Protein AF-A0A8D1Y0S3-F1 (afdb_monomer)

Organism: Sus scrofa (NCBI:txid9823)

Secondary structure (DSSP, 8-state):
--HHHHHHHHHHHHHHHHH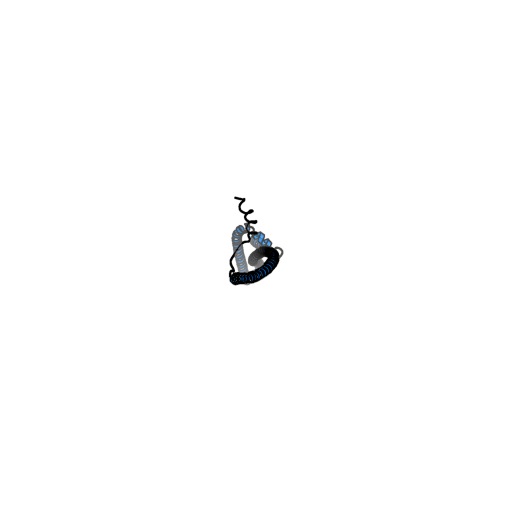HHHHSTTS-HHHHHHHHTSTHHHHHHHHHHHHHHHHHHHHHHHHHHHHHHHHHHHHHHHHHHHS---HHHHHHHHHHHHHHHHHHHHHHHHHHHHHHHHHHHHHHHHHHHHHHHHHHHHHHHHHHHHHHHHHHHHHHHHHHHHHHHHHHHHHHHHHHHHHHHHHHHHHHHHHHHHHHHHHHHHHHHHHHHHHHHHHHHHHHHHHHHHHHHHHT-PPPP-----SSTTTSTTTSSS--

InterPro domains:
  IPR008417 B-cell receptor-associated protein 29/31 [PTHR12701] (1-230)
  IPR040463 BAP29/BAP31, transmembrane domain [PF05529] (1-131)
  IPR041672 Bap31/Bap29 cytoplasmic coiled-coil domain [PF18035] (185-235)

Foldseek 3Di:
DPPVLVVLLVLLVVLVVVVVVLPPPPDPLQNVCVVCVPPVNVVVVVVCVVVVVVVLVVLVVQLVVLVVQLVVLVVVLVVVVVVPDDPVVNVVSVVSNVVSVVSNCSSVSSNVSSVVVVVSVVVSVVVNVVVVVVVVVVVVVVVVVVVVVVVVVVVVVVVVVVVVVVVVVVVVVVVVVVVVVVVVVVVVVVVVVVVVVVVVVVVVVVVVVVVVVVVVVVVVVVVVVVVVVVVVDDDPDDDDDDDDVVVVVVPPPPPD

Mean predicted aligned error: 19.25 Å

Sequence (256 aa):
MTLQWAAVATFLYAEIGLILIFCLPFIPPQRWQKIFSFSVWGKIATFWNKAFLTIIVLLIVLFLDAVREVRKYSSAHAIERSSASRPAAYEHTQMKLFRSQRNLYISGFSLFFWLVLRRLVTLITQLAKELSNKGVLKSQAESTNKAAKKFMEENERLKRLLKNYGKEEDHILEEENKKLVEDKEKLQTELKKVSDALSKAQNDVMTMKVQSERLSKEYDLLLKEHSELQATLPLAQSPSLKRVKQKVSFISRTQA

Solvent-accessible surface area (backbone atoms only — not comparable to full-atom values): 14150 Å² total; per-residue (Å²): 131,58,72,69,60,50,53,51,48,52,50,35,51,51,51,50,52,50,46,51,59,68,69,38,84,84,66,56,50,68,60,52,42,59,62,61,63,38,76,66,40,65,66,48,47,62,54,45,54,54,54,52,52,54,49,52,52,51,47,53,52,52,32,52,49,27,51,49,50,37,51,53,49,52,52,52,49,56,54,51,67,72,57,84,79,57,77,79,59,53,59,59,52,52,58,48,47,62,48,31,50,52,50,32,50,50,40,48,51,34,59,50,50,49,54,52,46,55,51,48,54,51,50,47,53,51,52,28,51,52,52,51,50,52,50,51,50,49,54,51,51,52,52,50,50,53,52,50,51,50,53,53,53,50,50,50,50,51,52,52,51,51,52,50,51,52,49,52,51,50,53,50,52,50,53,50,50,51,52,52,50,54,51,50,50,52,52,50,52,50,52,48,51,51,49,53,51,49,52,48,52,51,50,51,51,51,51,51,49,53,51,50,52,51,49,51,52,53,50,54,49,51,52,49,53,52,51,49,59,58,66,74,56,78,82,79,80,86,80,89,76,93,73,66,83,72,71,60,66,70,71,75,73,79,66,130

Structure (mmCIF, N/CA/C/O backbone):
data_AF-A0A8D1Y0S3-F1
#
_entry.id   AF-A0A8D1Y0S3-F1
#
loop_
_atom_site.group_PDB
_atom_site.id
_atom_site.type_symbol
_atom_site.label_atom_id
_atom_site.label_alt_id
_atom_site.label_comp_id
_atom_site.label_asym_id
_atom_site.label_entity_id
_atom_site.label_seq_id
_atom_site.pdbx_PDB_ins_code
_atom_site.Cartn_x
_atom_site.Cartn_y
_atom_site.Cartn_z
_atom_site.occupancy
_atom_site.B_iso_or_equiv
_atom_site.auth_seq_id
_atom_site.auth_comp_id
_atom_site.auth_asym_id
_atom_site.auth_atom_id
_atom_site.pdbx_PDB_model_num
ATOM 1 N N . MET A 1 1 ? 27.719 13.903 -36.925 1.00 58.44 1 MET A N 1
ATOM 2 C CA . MET A 1 1 ? 27.101 12.680 -36.362 1.00 58.44 1 MET A CA 1
ATOM 3 C C . MET A 1 1 ? 26.031 12.217 -37.335 1.00 58.44 1 MET A C 1
ATOM 5 O O . MET A 1 1 ? 25.401 13.083 -37.925 1.00 58.44 1 MET A O 1
ATOM 9 N N . THR A 1 2 ? 25.852 10.916 -37.573 1.00 75.88 2 THR A N 1
ATOM 10 C CA . THR A 1 2 ? 24.703 10.466 -38.384 1.00 75.88 2 THR A CA 1
ATOM 11 C C . THR A 1 2 ? 23.417 10.653 -37.570 1.00 75.88 2 THR A C 1
ATOM 13 O O . THR A 1 2 ? 23.457 10.600 -36.338 1.00 75.88 2 THR A O 1
ATOM 16 N N . LEU A 1 3 ? 22.284 10.888 -38.241 1.00 79.25 3 LEU A N 1
ATOM 17 C CA . LEU A 1 3 ? 20.982 11.091 -37.584 1.00 79.25 3 LEU A CA 1
ATOM 18 C C . LEU A 1 3 ? 20.600 9.917 -36.663 1.00 79.25 3 LEU A C 1
ATOM 20 O O . LEU A 1 3 ? 19.991 10.127 -35.620 1.00 79.25 3 LEU A O 1
ATOM 24 N N . GLN A 1 4 ? 21.037 8.701 -37.002 1.00 80.25 4 GLN A N 1
ATOM 25 C CA . GLN A 1 4 ? 20.844 7.497 -36.191 1.00 80.25 4 GLN A CA 1
ATOM 26 C C . GLN A 1 4 ? 21.494 7.625 -34.804 1.00 80.25 4 GLN A C 1
ATOM 28 O O . GLN A 1 4 ? 20.821 7.450 -33.794 1.00 80.25 4 GLN A O 1
ATOM 33 N N . TRP A 1 5 ? 22.777 7.998 -34.731 1.00 81.44 5 TRP A N 1
ATOM 34 C CA . TRP A 1 5 ? 23.485 8.117 -33.448 1.00 81.44 5 TRP A CA 1
ATOM 35 C C . TRP A 1 5 ? 23.020 9.320 -32.623 1.00 81.44 5 TRP A C 1
ATOM 37 O O . TRP A 1 5 ? 23.052 9.263 -31.397 1.00 81.44 5 TRP A O 1
ATOM 47 N N . ALA A 1 6 ? 22.540 10.382 -33.278 1.00 85.44 6 ALA A N 1
ATOM 48 C CA . ALA A 1 6 ? 21.901 11.502 -32.591 1.00 85.44 6 ALA A CA 1
ATOM 49 C C . ALA A 1 6 ? 20.604 11.064 -31.889 1.00 85.44 6 ALA A C 1
ATOM 51 O O . ALA A 1 6 ? 20.421 11.383 -30.720 1.00 85.44 6 ALA A O 1
ATOM 52 N N . ALA A 1 7 ? 19.760 10.267 -32.555 1.00 85.06 7 ALA A N 1
ATOM 53 C CA . ALA A 1 7 ? 18.540 9.731 -31.951 1.00 85.06 7 ALA A CA 1
ATOM 54 C C . ALA A 1 7 ? 18.834 8.837 -30.731 1.00 85.06 7 ALA A C 1
ATOM 56 O O . ALA A 1 7 ? 18.192 8.989 -29.692 1.00 85.06 7 ALA A O 1
ATOM 57 N N . VAL A 1 8 ? 19.845 7.961 -30.819 1.00 85.12 8 VAL A N 1
ATOM 58 C CA . VAL A 1 8 ? 20.266 7.117 -29.682 1.00 85.12 8 VAL A CA 1
ATOM 59 C C . VAL A 1 8 ? 20.814 7.972 -28.533 1.00 85.12 8 VAL A C 1
ATOM 61 O O . VAL A 1 8 ? 20.486 7.725 -27.376 1.00 85.12 8 VAL A O 1
ATOM 64 N N . ALA A 1 9 ? 21.603 9.009 -28.828 1.00 87.44 9 ALA A N 1
ATOM 65 C CA . ALA A 1 9 ? 22.116 9.917 -27.804 1.00 87.44 9 ALA A CA 1
ATOM 66 C C . ALA A 1 9 ? 20.992 10.708 -27.111 1.00 87.44 9 ALA A C 1
ATOM 68 O O . ALA A 1 9 ? 20.989 10.823 -25.888 1.00 87.44 9 ALA A O 1
ATOM 69 N N . THR A 1 10 ? 20.007 11.215 -27.859 1.00 88.94 10 THR A N 1
ATOM 70 C CA . THR A 1 10 ? 18.833 11.884 -27.276 1.00 88.94 10 THR A CA 1
ATOM 71 C C . THR A 1 10 ? 18.044 10.941 -26.373 1.00 88.94 10 THR A C 1
ATOM 73 O O . THR A 1 10 ? 17.639 11.344 -25.283 1.00 88.94 10 THR A O 1
ATOM 76 N N . PHE A 1 11 ? 17.866 9.684 -26.788 1.00 87.88 11 PHE A N 1
ATOM 77 C CA . PHE A 1 11 ? 17.215 8.668 -25.966 1.00 87.88 11 PHE A CA 1
ATOM 78 C C . PHE A 1 11 ? 17.988 8.413 -24.661 1.00 87.88 11 PHE A C 1
ATOM 80 O O . PHE A 1 11 ? 17.398 8.493 -23.586 1.00 87.88 11 PHE A O 1
ATOM 87 N N . LEU A 1 12 ? 19.313 8.247 -24.732 1.00 89.00 12 LEU A N 1
ATOM 88 C CA . LEU A 1 12 ? 20.185 8.109 -23.559 1.00 89.00 12 LEU A CA 1
ATOM 89 C C . LEU A 1 12 ? 20.045 9.295 -22.585 1.00 89.00 12 LEU A C 1
ATOM 91 O O . LEU A 1 12 ? 19.928 9.100 -21.377 1.00 89.00 12 LEU A O 1
ATOM 95 N N . TYR A 1 13 ? 20.052 10.533 -23.088 1.00 90.81 13 TYR A N 1
ATOM 96 C CA . TYR A 1 13 ? 19.896 11.715 -22.233 1.00 90.81 13 TYR A CA 1
ATOM 97 C C . TYR A 1 13 ? 18.517 11.780 -21.575 1.00 90.81 13 TYR A C 1
ATOM 99 O O . TYR A 1 13 ? 18.419 12.167 -20.409 1.00 90.81 13 TYR A O 1
ATOM 107 N N . ALA A 1 14 ? 17.464 11.369 -22.285 1.00 89.62 14 ALA A N 1
ATOM 108 C CA . ALA A 1 14 ? 16.126 11.260 -21.715 1.00 89.62 14 ALA A CA 1
ATOM 109 C C . ALA A 1 14 ? 16.069 10.197 -20.604 1.00 89.62 14 ALA A C 1
ATOM 111 O O . ALA A 1 14 ? 15.485 10.454 -19.551 1.00 89.62 14 ALA A O 1
ATOM 112 N N . GLU A 1 15 ? 16.716 9.041 -20.791 1.00 88.69 15 GLU A N 1
ATOM 113 C CA . GLU A 1 15 ? 16.825 7.999 -19.761 1.00 88.69 15 GLU A CA 1
ATOM 114 C C . GLU A 1 15 ? 17.571 8.496 -18.522 1.00 88.69 15 GLU A C 1
ATOM 116 O O . GLU A 1 15 ? 17.081 8.325 -17.407 1.00 88.69 15 GLU A O 1
ATOM 121 N N . ILE A 1 16 ? 18.717 9.161 -18.701 1.00 87.88 16 ILE A N 1
ATOM 122 C CA . ILE A 1 16 ? 19.485 9.738 -17.590 1.00 87.88 16 ILE A CA 1
ATOM 123 C C . ILE A 1 16 ? 18.646 10.780 -16.848 1.00 87.88 16 ILE A C 1
ATOM 125 O O . ILE A 1 16 ? 18.576 10.742 -15.622 1.00 87.88 16 ILE A O 1
ATOM 129 N N . GLY A 1 17 ? 17.975 11.683 -17.570 1.00 88.62 17 GLY A N 1
ATOM 130 C CA . GLY A 1 17 ? 17.088 12.678 -16.967 1.00 88.62 17 GLY A CA 1
ATOM 131 C C . GLY A 1 17 ? 15.966 12.027 -16.159 1.00 88.62 17 GLY A C 1
ATOM 132 O O . GLY A 1 17 ? 15.712 12.421 -15.023 1.00 88.62 17 GLY A O 1
ATOM 133 N N . LEU A 1 18 ? 15.346 10.977 -16.699 1.00 84.56 18 LEU A N 1
ATOM 134 C CA . LEU A 1 18 ? 14.289 10.232 -16.022 1.00 84.56 18 LEU A CA 1
ATOM 135 C C . LEU A 1 18 ? 14.804 9.491 -14.777 1.00 84.56 18 LEU A C 1
ATOM 137 O O . LEU A 1 18 ? 14.146 9.515 -13.739 1.00 84.56 18 LEU A O 1
ATOM 141 N N . ILE A 1 19 ? 15.989 8.877 -14.845 1.00 85.25 19 ILE A N 1
ATOM 142 C CA . ILE A 1 19 ? 16.635 8.230 -13.693 1.00 85.25 19 ILE A CA 1
ATOM 143 C C . ILE A 1 19 ? 16.990 9.260 -12.628 1.00 85.25 19 ILE A C 1
ATOM 145 O O . ILE A 1 19 ? 16.737 9.008 -11.458 1.00 85.25 19 ILE A O 1
ATOM 149 N N . LEU A 1 20 ? 17.526 10.423 -13.001 1.00 86.25 20 LEU A N 1
ATOM 150 C CA . LEU A 1 20 ? 17.805 11.500 -12.051 1.00 86.25 20 LEU A CA 1
ATOM 151 C C . LEU A 1 20 ? 16.523 11.982 -11.371 1.00 86.25 20 LEU A C 1
ATOM 153 O O . LEU A 1 20 ? 16.502 12.124 -10.152 1.00 86.25 20 LEU A O 1
ATOM 157 N N . ILE A 1 21 ? 15.436 12.149 -12.128 1.00 83.50 21 ILE A N 1
ATOM 158 C CA . ILE A 1 21 ? 14.119 12.496 -11.577 1.00 83.50 21 ILE A CA 1
ATOM 159 C C . ILE A 1 21 ? 13.619 11.414 -10.606 1.00 83.50 21 ILE A C 1
ATOM 161 O O . ILE A 1 21 ? 13.059 11.755 -9.566 1.00 83.50 21 ILE A O 1
ATOM 165 N N . PHE A 1 22 ? 13.828 10.128 -10.908 1.00 75.62 22 PHE A N 1
ATOM 166 C CA . PHE A 1 22 ? 13.421 9.022 -10.031 1.00 75.62 22 PHE A CA 1
ATOM 167 C C . PHE A 1 22 ? 14.340 8.806 -8.820 1.00 75.62 22 PHE A C 1
ATOM 169 O O . PHE A 1 22 ? 13.860 8.381 -7.771 1.00 75.62 22 PHE A O 1
ATOM 176 N N . CYS A 1 23 ? 15.638 9.082 -8.946 1.00 73.31 23 CYS A N 1
ATOM 177 C CA . CYS A 1 23 ? 16.614 9.010 -7.857 1.00 73.31 23 CYS A CA 1
ATOM 178 C C . CYS A 1 23 ? 16.521 10.217 -6.923 1.00 73.31 23 CYS A C 1
ATOM 180 O O . CYS A 1 23 ? 16.915 10.119 -5.761 1.00 73.31 23 CYS A O 1
ATOM 182 N N . LEU A 1 24 ? 16.010 11.353 -7.405 1.00 72.94 24 LEU A N 1
ATOM 183 C CA . LEU A 1 24 ? 15.766 12.503 -6.555 1.00 72.94 24 LEU A CA 1
ATOM 184 C C . LEU A 1 24 ? 14.653 12.166 -5.549 1.00 72.94 24 LEU A C 1
ATOM 186 O O . LEU A 1 24 ? 13.519 11.895 -5.951 1.00 72.94 24 LEU A O 1
ATOM 190 N N . PRO A 1 25 ? 14.911 12.286 -4.233 1.00 66.19 25 PRO A N 1
ATOM 191 C CA . PRO A 1 25 ? 13.901 12.072 -3.194 1.00 66.19 25 PRO A CA 1
ATOM 192 C C . PRO A 1 25 ? 12.794 13.146 -3.195 1.00 66.19 25 PRO A C 1
ATOM 194 O O . PRO A 1 25 ? 11.958 13.180 -2.296 1.00 66.19 25 PRO A O 1
ATOM 197 N N . PHE A 1 26 ? 12.776 14.038 -4.191 1.00 60.31 26 PHE A N 1
ATOM 198 C CA . PHE A 1 26 ? 11.875 15.182 -4.271 1.00 60.31 26 PHE A CA 1
ATOM 199 C C . PHE A 1 26 ? 10.414 14.788 -4.541 1.00 60.31 26 PHE A C 1
ATOM 201 O O . PHE A 1 26 ? 9.501 15.502 -4.127 1.00 60.31 26 PHE A O 1
ATOM 208 N N . ILE A 1 27 ? 10.161 13.650 -5.199 1.00 63.19 27 ILE A N 1
ATOM 209 C CA . ILE A 1 27 ? 8.795 13.198 -5.494 1.00 63.19 27 ILE A CA 1
ATOM 210 C C . ILE A 1 27 ? 8.477 11.960 -4.653 1.00 63.19 27 ILE A C 1
ATOM 212 O O . ILE A 1 27 ? 8.914 10.859 -4.998 1.00 63.19 27 ILE A O 1
ATOM 216 N N . PRO A 1 28 ? 7.682 12.092 -3.573 1.00 65.25 28 PRO A N 1
ATOM 217 C CA . PRO A 1 28 ? 7.310 10.939 -2.779 1.00 65.25 28 PRO A CA 1
ATOM 218 C C . PRO A 1 28 ? 6.546 9.915 -3.639 1.00 65.25 28 PRO A C 1
ATOM 220 O O . PRO A 1 28 ? 5.703 10.297 -4.462 1.00 65.25 28 PRO A O 1
ATOM 223 N N . PRO A 1 29 ? 6.771 8.609 -3.417 1.00 62.75 29 PRO A N 1
ATOM 224 C CA . PRO A 1 29 ? 6.152 7.506 -4.169 1.00 62.75 29 PRO A CA 1
ATOM 225 C C . PRO A 1 29 ? 4.614 7.567 -4.171 1.00 62.75 29 PRO A C 1
ATOM 227 O O . PRO A 1 29 ? 3.961 7.076 -5.089 1.00 62.75 29 PRO A O 1
ATOM 230 N N . GLN A 1 30 ? 4.022 8.247 -3.186 1.00 61.81 30 GLN A N 1
ATOM 231 C CA . GLN A 1 30 ? 2.585 8.511 -3.094 1.00 61.81 30 GLN A CA 1
ATOM 232 C C . GLN A 1 30 ? 2.042 9.398 -4.229 1.00 61.81 30 GLN A C 1
ATOM 234 O O . GLN A 1 30 ? 0.913 9.204 -4.682 1.00 61.81 30 GLN A O 1
ATOM 239 N N . ARG A 1 31 ? 2.827 10.372 -4.716 1.00 69.06 31 ARG A N 1
ATOM 240 C CA . ARG A 1 31 ? 2.423 11.231 -5.845 1.00 69.06 31 ARG A CA 1
ATOM 241 C C . ARG A 1 31 ? 2.441 10.445 -7.150 1.00 69.06 31 ARG A C 1
ATOM 243 O O . ARG A 1 31 ? 1.489 10.530 -7.921 1.00 69.06 31 ARG A O 1
ATOM 250 N N . TRP A 1 32 ? 3.463 9.610 -7.333 1.00 66.31 32 TRP A N 1
ATOM 251 C CA . TRP A 1 32 ? 3.528 8.663 -8.442 1.00 66.31 32 TRP A CA 1
ATOM 252 C C . TRP A 1 32 ? 2.348 7.695 -8.416 1.00 66.31 32 TRP A C 1
ATOM 254 O O . TRP A 1 32 ? 1.707 7.519 -9.443 1.00 66.31 32 TRP A O 1
ATOM 264 N N . GLN A 1 33 ? 1.964 7.154 -7.256 1.00 65.75 33 GLN A N 1
ATOM 265 C CA . GLN A 1 33 ? 0.794 6.276 -7.153 1.00 65.75 33 GLN A CA 1
ATOM 266 C C . GLN A 1 33 ? -0.498 6.945 -7.644 1.00 65.75 33 GLN A C 1
ATOM 268 O O . GLN A 1 33 ? -1.278 6.310 -8.349 1.00 65.75 33 GLN A O 1
ATOM 273 N N . LYS A 1 34 ? -0.742 8.222 -7.318 1.00 65.69 34 LYS A N 1
ATOM 274 C CA . LYS A 1 34 ? -1.926 8.949 -7.819 1.00 65.69 34 LYS A CA 1
ATOM 275 C C . LYS A 1 34 ? -1.909 9.126 -9.339 1.00 65.69 34 LYS A C 1
ATOM 277 O O . LYS A 1 34 ? -2.955 9.026 -9.966 1.00 65.69 34 LYS A O 1
ATOM 282 N N . ILE A 1 35 ? -0.732 9.332 -9.926 1.00 64.56 35 ILE A N 1
ATOM 283 C CA . ILE A 1 35 ? -0.563 9.461 -11.381 1.00 64.56 35 ILE A CA 1
ATOM 284 C C . ILE A 1 35 ? -0.712 8.090 -12.068 1.00 64.56 35 ILE A C 1
ATOM 286 O O . ILE A 1 35 ? -1.421 7.973 -13.061 1.00 64.56 35 ILE A O 1
ATOM 290 N N . PHE A 1 36 ? -0.125 7.034 -11.497 1.00 60.84 36 PHE A N 1
ATOM 291 C CA . PHE A 1 36 ? -0.197 5.658 -12.007 1.00 60.84 36 PHE A CA 1
ATOM 292 C C . PHE A 1 36 ? -1.565 4.983 -11.783 1.00 60.84 36 PHE A C 1
ATOM 294 O O . PHE A 1 36 ? -1.908 4.057 -12.513 1.00 60.84 36 PHE A O 1
ATOM 301 N N . SER A 1 37 ? -2.349 5.410 -10.786 1.00 60.81 37 SER A N 1
ATOM 302 C CA . SER A 1 37 ? -3.690 4.866 -10.491 1.00 60.81 37 SER A CA 1
ATOM 303 C C . SER A 1 37 ? -4.817 5.535 -11.273 1.00 60.81 37 SER A C 1
ATOM 305 O O . SER A 1 37 ? -5.953 5.062 -11.224 1.00 60.81 37 SER A O 1
ATOM 307 N N . PHE A 1 38 ? -4.529 6.600 -12.027 1.00 64.62 38 PHE A N 1
ATOM 308 C CA . PHE A 1 38 ? -5.510 7.162 -12.946 1.00 64.62 38 PHE A CA 1
ATOM 309 C C . PHE A 1 38 ? -5.898 6.075 -13.956 1.00 64.62 38 PHE A C 1
ATOM 311 O O . PHE A 1 38 ? -5.036 5.521 -14.628 1.00 64.62 38 PHE A O 1
ATOM 318 N N . SER A 1 39 ? -7.192 5.758 -14.070 1.00 59.56 39 SER A N 1
ATOM 319 C CA . SER A 1 39 ? -7.750 4.656 -14.888 1.00 59.56 39 SER A CA 1
ATOM 320 C C . SER A 1 39 ? -7.216 4.598 -16.338 1.00 59.56 39 SER A C 1
ATOM 322 O O . SER A 1 39 ? -7.138 3.537 -16.961 1.00 59.56 39 SER A O 1
ATOM 324 N N . VAL A 1 40 ? -6.756 5.737 -16.857 1.00 59.81 40 VAL A N 1
ATOM 325 C CA . VAL A 1 40 ? -6.104 5.901 -18.164 1.00 59.81 40 VAL A CA 1
ATOM 326 C C . VAL A 1 40 ? -4.795 5.100 -18.279 1.00 59.81 40 VAL A C 1
ATOM 328 O O . VAL A 1 40 ? -4.464 4.608 -19.360 1.00 59.81 40 VAL A O 1
ATOM 331 N N . TRP A 1 41 ? -4.082 4.886 -17.170 1.00 64.31 41 TRP A N 1
ATOM 332 C CA . TRP A 1 41 ? -2.801 4.185 -17.149 1.00 64.31 41 TRP A CA 1
ATOM 333 C C . TRP A 1 41 ? -2.925 2.686 -17.445 1.00 64.31 41 TRP A C 1
ATOM 335 O O . TRP A 1 41 ? -2.013 2.098 -18.012 1.00 64.31 41 TRP A O 1
ATOM 345 N N . GLY A 1 42 ? -4.066 2.055 -17.147 1.00 66.00 42 GLY A N 1
ATOM 346 C CA . GLY A 1 42 ? -4.291 0.644 -17.491 1.00 66.00 42 GLY A CA 1
ATOM 347 C C . GLY A 1 42 ? -4.349 0.411 -19.006 1.00 66.00 42 GLY A C 1
ATOM 348 O O . GLY A 1 42 ? -3.733 -0.520 -19.526 1.00 66.00 42 GLY A O 1
ATOM 349 N N . LYS A 1 43 ? -5.026 1.311 -19.735 1.00 67.94 43 LYS A N 1
ATOM 350 C CA . LYS A 1 43 ? -5.097 1.273 -21.206 1.00 67.94 43 LYS A CA 1
ATOM 351 C C . LYS A 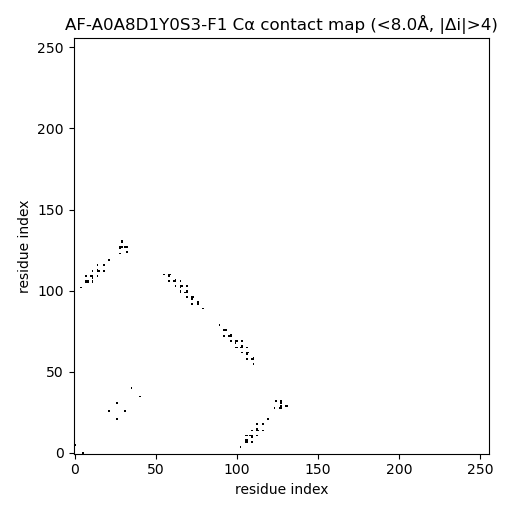1 43 ? -3.753 1.650 -21.829 1.00 67.94 43 LYS A C 1
ATOM 353 O O . LYS A 1 43 ? -3.292 0.959 -22.735 1.00 67.94 43 LYS A O 1
ATOM 358 N N . ILE A 1 44 ? -3.084 2.676 -21.292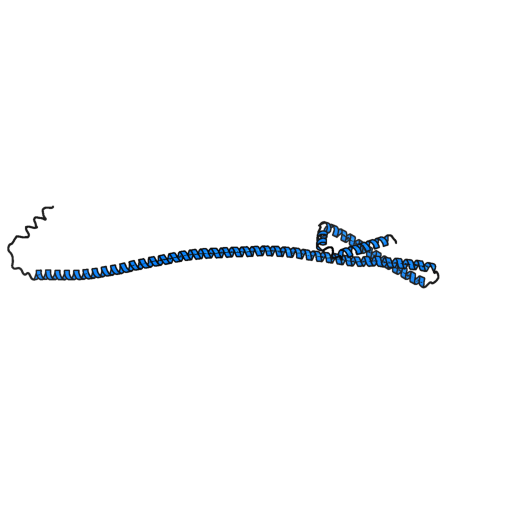 1.00 70.69 44 ILE A N 1
ATOM 359 C CA . ILE A 1 44 ? -1.760 3.094 -21.768 1.00 70.69 44 ILE A CA 1
ATOM 360 C C . ILE A 1 44 ? -0.694 2.020 -21.503 1.00 70.69 44 ILE A C 1
ATOM 362 O O . ILE A 1 44 ? 0.169 1.819 -22.346 1.00 70.69 44 ILE A O 1
ATOM 366 N N . ALA A 1 45 ? -0.771 1.269 -20.401 1.00 69.81 45 ALA A N 1
ATOM 367 C CA . ALA A 1 45 ? 0.245 0.286 -20.017 1.00 69.81 45 ALA A CA 1
ATOM 368 C C . ALA A 1 45 ? 0.384 -0.866 -21.021 1.00 69.81 45 ALA A C 1
ATOM 370 O O . ALA A 1 45 ? 1.492 -1.331 -21.277 1.00 69.81 45 ALA A O 1
ATOM 371 N N . THR A 1 46 ? -0.720 -1.319 -21.620 1.00 73.56 46 THR A N 1
ATOM 372 C CA . THR A 1 46 ? -0.674 -2.378 -22.646 1.00 73.56 46 THR A CA 1
ATOM 373 C C . THR A 1 46 ? 0.010 -1.902 -23.927 1.00 73.56 46 THR A C 1
ATOM 375 O O . THR A 1 46 ? 0.825 -2.629 -24.499 1.00 73.56 46 THR A O 1
ATOM 378 N N . PHE A 1 47 ? -0.264 -0.662 -24.340 1.00 79.75 47 PHE A N 1
ATOM 379 C CA . PHE A 1 47 ? 0.409 -0.019 -25.466 1.00 79.75 47 PHE A CA 1
ATOM 380 C C . PHE A 1 47 ? 1.888 0.253 -25.158 1.00 79.75 47 PHE A C 1
ATOM 382 O O . PHE A 1 47 ? 2.756 -0.073 -25.966 1.00 79.75 47 PHE A O 1
ATOM 389 N N . TRP A 1 48 ? 2.184 0.749 -23.953 1.00 80.06 48 TRP A N 1
ATOM 390 C CA . TRP A 1 48 ? 3.547 0.979 -23.483 1.00 80.06 48 TRP A CA 1
ATOM 391 C C . TRP A 1 48 ? 4.353 -0.303 -23.425 1.00 80.06 48 TRP A C 1
ATOM 393 O O . TRP A 1 48 ? 5.482 -0.276 -23.872 1.00 80.06 48 TRP A O 1
ATOM 403 N N . ASN A 1 49 ? 3.805 -1.432 -22.969 1.00 79.44 49 ASN A N 1
ATOM 404 C CA . ASN A 1 49 ? 4.543 -2.700 -22.973 1.00 79.44 49 ASN A CA 1
ATOM 405 C C . ASN A 1 49 ? 4.963 -3.120 -24.387 1.00 79.44 49 ASN A C 1
ATOM 407 O O . ASN A 1 49 ? 6.095 -3.560 -24.583 1.00 79.44 49 ASN A O 1
ATOM 411 N N . LYS A 1 50 ? 4.079 -2.950 -25.380 1.00 84.00 50 LYS A N 1
ATOM 412 C CA . LYS A 1 50 ? 4.404 -3.243 -26.783 1.00 84.00 50 LYS A CA 1
ATOM 413 C C . LYS A 1 50 ? 5.470 -2.283 -27.319 1.00 84.00 50 LYS A C 1
ATOM 415 O O . LYS A 1 50 ? 6.482 -2.747 -27.832 1.00 84.00 50 LYS A O 1
ATOM 420 N N . ALA A 1 51 ? 5.287 -0.973 -27.139 1.00 84.00 51 ALA A N 1
ATOM 421 C CA . ALA A 1 51 ? 6.253 0.041 -27.571 1.00 84.00 51 ALA A CA 1
ATOM 422 C C . ALA A 1 51 ? 7.621 -0.125 -26.874 1.00 84.00 51 ALA A C 1
ATOM 424 O O . ALA A 1 51 ? 8.671 -0.103 -27.512 1.00 84.00 51 ALA A O 1
ATOM 4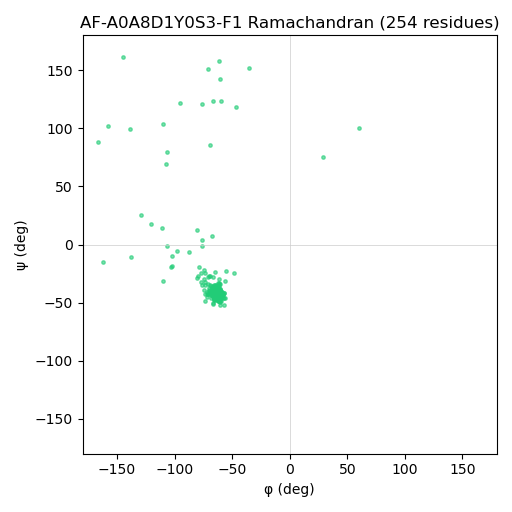25 N N . PHE A 1 52 ? 7.609 -0.386 -25.570 1.00 81.75 52 PHE A N 1
ATOM 426 C CA . PHE A 1 52 ? 8.778 -0.656 -24.735 1.00 81.75 52 PHE A CA 1
ATOM 427 C C . PHE A 1 52 ? 9.547 -1.882 -25.234 1.00 81.75 52 PHE A C 1
ATOM 429 O O . PHE A 1 52 ? 10.765 -1.814 -25.377 1.00 81.75 52 PHE A O 1
ATOM 436 N N . LEU A 1 53 ? 8.846 -2.976 -25.566 1.00 85.75 53 LEU A N 1
ATOM 437 C CA . LEU A 1 53 ? 9.465 -4.178 -26.128 1.00 85.75 53 LEU A CA 1
ATOM 438 C C . LEU A 1 53 ? 10.091 -3.902 -27.503 1.00 85.75 53 LEU A C 1
ATOM 440 O O . LEU A 1 53 ? 11.206 -4.342 -27.775 1.00 85.75 53 LEU A O 1
ATOM 444 N N . THR A 1 54 ? 9.420 -3.126 -28.357 1.00 87.44 54 THR A N 1
ATOM 445 C CA . THR A 1 54 ? 9.993 -2.753 -29.659 1.00 87.44 54 THR A CA 1
ATOM 446 C C . THR A 1 54 ? 11.242 -1.882 -29.521 1.00 87.44 54 THR A C 1
ATOM 448 O O . THR A 1 54 ? 12.223 -2.115 -30.224 1.00 87.44 54 THR A O 1
ATOM 451 N N . ILE A 1 55 ? 11.249 -0.939 -28.574 1.00 84.62 55 ILE A N 1
ATOM 452 C CA . ILE A 1 55 ? 12.391 -0.056 -28.306 1.00 84.62 55 ILE A CA 1
ATOM 453 C C . ILE A 1 55 ? 13.587 -0.867 -27.798 1.00 84.62 55 ILE A C 1
ATOM 455 O O . ILE A 1 55 ? 14.680 -0.716 -28.332 1.00 84.62 55 ILE A O 1
ATOM 459 N N . ILE A 1 56 ? 13.400 -1.782 -26.839 1.00 86.44 56 ILE A N 1
ATOM 460 C CA . ILE A 1 56 ? 14.519 -2.590 -26.322 1.00 86.44 56 ILE A CA 1
ATOM 461 C C . ILE A 1 56 ? 15.104 -3.528 -27.381 1.00 86.44 56 ILE A C 1
ATOM 463 O O . ILE A 1 56 ? 16.321 -3.667 -27.464 1.00 86.44 56 ILE A O 1
ATOM 467 N N . VAL A 1 57 ? 14.267 -4.139 -28.226 1.00 89.31 57 VAL A N 1
ATOM 468 C CA . VAL A 1 57 ? 14.755 -4.971 -29.338 1.00 89.31 57 VAL A CA 1
ATOM 469 C C . VAL A 1 57 ? 15.569 -4.121 -30.314 1.00 89.31 57 VAL A C 1
ATOM 471 O O . VAL A 1 57 ? 16.657 -4.530 -30.717 1.00 89.31 57 VAL A O 1
ATOM 474 N N . LEU A 1 58 ? 15.096 -2.914 -30.634 1.00 87.50 58 LEU A N 1
ATOM 475 C CA . LEU A 1 58 ? 15.815 -1.968 -31.484 1.00 87.50 58 LEU A CA 1
ATOM 476 C C . LEU A 1 58 ? 17.161 -1.547 -30.869 1.00 87.50 58 LEU A C 1
ATOM 478 O O . LEU A 1 58 ? 18.170 -1.545 -31.574 1.00 87.50 58 LEU A O 1
ATOM 482 N N . LEU A 1 59 ? 17.211 -1.277 -29.560 1.00 85.38 59 LEU A N 1
ATOM 483 C CA . LEU A 1 59 ? 18.453 -0.979 -28.838 1.00 85.38 59 LEU A CA 1
ATOM 484 C C . LEU A 1 59 ? 19.443 -2.146 -28.868 1.00 85.38 59 LEU A C 1
ATOM 486 O O . LEU A 1 59 ? 20.630 -1.928 -29.097 1.00 85.38 59 LEU A O 1
ATOM 490 N N . ILE A 1 60 ? 18.971 -3.380 -28.663 1.00 88.75 60 ILE A N 1
ATOM 491 C CA . ILE A 1 60 ? 19.817 -4.580 -28.727 1.00 88.75 60 ILE A CA 1
ATOM 492 C C . ILE A 1 60 ? 20.395 -4.745 -30.135 1.00 88.75 60 ILE A C 1
ATOM 494 O O . ILE A 1 60 ? 21.587 -5.013 -30.274 1.00 88.75 60 ILE A O 1
ATOM 498 N N . VAL A 1 61 ? 19.583 -4.560 -31.181 1.00 88.62 61 VAL A N 1
ATOM 499 C CA . VAL A 1 61 ? 20.049 -4.648 -32.574 1.00 88.62 61 VAL A CA 1
ATOM 500 C C . VAL A 1 61 ? 21.094 -3.573 -32.870 1.00 88.62 61 VAL A C 1
ATOM 502 O O . VAL A 1 61 ? 22.151 -3.908 -33.396 1.00 88.62 61 VAL A O 1
ATOM 505 N N . LEU A 1 62 ? 20.854 -2.318 -32.479 1.00 83.81 62 LEU A N 1
ATOM 506 C CA . LEU A 1 62 ? 21.819 -1.218 -32.629 1.00 83.81 62 LEU A CA 1
ATOM 507 C C . LEU A 1 62 ? 23.111 -1.458 -31.846 1.00 83.81 62 LEU A C 1
ATOM 509 O O . LEU A 1 62 ? 24.193 -1.150 -32.336 1.00 83.81 62 LEU A O 1
ATOM 513 N N . PHE A 1 63 ? 23.016 -2.028 -30.646 1.00 86.75 63 PHE A N 1
ATOM 514 C CA . PHE A 1 63 ? 24.183 -2.396 -29.855 1.00 86.75 63 PHE A CA 1
ATOM 515 C C . PHE A 1 63 ? 24.988 -3.511 -30.533 1.00 86.75 63 PHE A C 1
ATOM 517 O O . PHE A 1 63 ? 26.207 -3.409 -30.648 1.00 86.75 63 PHE A O 1
ATOM 524 N N . LEU A 1 64 ? 24.327 -4.559 -31.037 1.00 86.94 64 LEU A N 1
ATOM 525 C CA . LEU A 1 64 ? 24.992 -5.625 -31.790 1.00 86.94 64 LEU A CA 1
ATOM 526 C C . LEU A 1 64 ? 25.604 -5.110 -33.096 1.00 86.94 64 LEU A C 1
ATOM 528 O O . LEU A 1 64 ? 26.689 -5.560 -33.466 1.00 86.94 64 LEU A O 1
ATOM 532 N N . ASP A 1 65 ? 24.941 -4.169 -33.767 1.00 85.81 65 ASP A N 1
ATOM 533 C CA . ASP A 1 65 ? 25.472 -3.494 -34.949 1.00 85.81 65 ASP A CA 1
ATOM 534 C C . ASP A 1 65 ? 26.716 -2.674 -34.591 1.00 85.81 65 ASP A C 1
ATOM 536 O O . ASP A 1 65 ? 27.760 -2.866 -35.205 1.00 85.81 65 ASP A O 1
ATOM 540 N N . ALA A 1 66 ? 26.685 -1.900 -33.498 1.00 84.06 66 ALA A N 1
ATOM 541 C CA . ALA A 1 66 ? 27.849 -1.182 -32.975 1.00 84.06 66 ALA A CA 1
ATOM 542 C C . ALA A 1 66 ? 29.009 -2.128 -32.616 1.00 84.06 66 ALA A C 1
ATOM 544 O O . ALA A 1 66 ? 30.164 -1.850 -32.934 1.00 84.06 66 ALA A O 1
ATOM 545 N N . VAL A 1 67 ? 28.724 -3.271 -31.978 1.00 83.00 67 VAL A N 1
ATOM 546 C CA . VAL A 1 67 ? 29.734 -4.291 -31.639 1.00 83.00 67 VAL A CA 1
ATOM 547 C C . VAL A 1 67 ? 30.338 -4.893 -32.904 1.00 83.00 67 VAL A C 1
ATOM 549 O O . VAL A 1 67 ? 31.559 -5.051 -32.986 1.00 83.00 67 VAL A O 1
ATOM 552 N N . ARG A 1 68 ? 29.508 -5.238 -33.896 1.00 83.62 68 ARG A N 1
ATOM 553 C CA . ARG A 1 68 ? 29.975 -5.753 -35.191 1.00 83.62 68 ARG A CA 1
ATOM 554 C C . ARG A 1 68 ? 30.799 -4.708 -35.927 1.00 83.62 68 ARG A C 1
ATOM 556 O O . ARG A 1 68 ? 31.853 -5.050 -36.453 1.00 83.62 68 ARG A O 1
ATOM 563 N N . GLU A 1 69 ? 30.358 -3.457 -35.922 1.00 79.69 69 GLU A N 1
ATOM 564 C CA . GLU A 1 69 ? 31.029 -2.324 -36.546 1.00 79.69 69 GLU A CA 1
ATOM 565 C C . GLU A 1 69 ? 32.407 -2.087 -35.905 1.00 79.69 69 GLU A C 1
ATOM 567 O O . GLU A 1 69 ? 33.419 -2.066 -36.608 1.00 79.69 69 GLU A O 1
ATOM 572 N N . VAL A 1 70 ? 32.487 -2.052 -34.570 1.00 77.06 70 VAL A N 1
ATOM 573 C CA . VAL A 1 70 ? 33.756 -1.948 -33.828 1.00 77.06 70 VAL A CA 1
ATOM 574 C C . VAL A 1 70 ? 34.666 -3.147 -34.098 1.00 77.06 70 VAL A C 1
ATOM 576 O O . VAL A 1 70 ? 35.852 -2.952 -34.349 1.00 77.06 70 VAL A O 1
ATOM 579 N N . ARG A 1 71 ? 34.150 -4.387 -34.096 1.00 77.00 71 ARG A N 1
ATOM 580 C CA . ARG A 1 71 ? 34.959 -5.591 -34.385 1.00 77.00 71 ARG A CA 1
ATOM 581 C C . ARG A 1 71 ? 35.461 -5.622 -35.829 1.00 77.00 71 ARG A C 1
ATOM 583 O O . ARG A 1 71 ? 36.618 -5.971 -36.058 1.00 77.00 71 ARG A O 1
ATOM 590 N N . LYS A 1 72 ? 34.626 -5.238 -36.799 1.00 74.69 72 LYS A N 1
ATOM 591 C CA . LYS A 1 72 ? 34.980 -5.167 -38.225 1.00 74.69 72 LYS A CA 1
ATOM 592 C C . LYS A 1 72 ? 36.053 -4.112 -38.473 1.00 74.69 72 LYS A C 1
ATOM 594 O O . LYS A 1 72 ? 37.029 -4.391 -39.159 1.00 74.69 72 LYS A O 1
ATOM 599 N N . TYR A 1 73 ? 35.915 -2.926 -37.885 1.00 67.44 73 TYR A N 1
ATOM 600 C CA . TYR A 1 73 ? 36.935 -1.891 -38.030 1.00 67.44 73 TYR A CA 1
ATOM 601 C C . TYR A 1 73 ? 38.195 -2.200 -37.220 1.00 67.44 73 TYR A C 1
ATOM 603 O O . TYR A 1 73 ? 39.289 -1.950 -37.708 1.00 67.44 73 TYR A O 1
ATOM 611 N N . SER A 1 74 ? 38.079 -2.812 -36.038 1.00 66.69 74 SER A N 1
ATOM 612 C CA . SER A 1 74 ? 39.231 -3.242 -35.236 1.00 66.69 74 SER A CA 1
ATOM 613 C C . SER A 1 74 ? 40.059 -4.328 -35.933 1.00 66.69 74 SER A C 1
ATOM 615 O O . SER A 1 74 ? 41.285 -4.246 -35.920 1.00 66.69 74 SER A O 1
ATOM 617 N N . SER A 1 75 ? 39.414 -5.301 -36.584 1.00 60.72 75 SER A N 1
ATOM 618 C CA . SER A 1 75 ? 40.092 -6.346 -37.369 1.00 60.72 75 SER A CA 1
ATOM 619 C C . SER A 1 75 ? 40.680 -5.810 -38.677 1.00 60.72 75 SER A C 1
ATOM 621 O O . SER A 1 75 ? 41.835 -6.100 -38.977 1.00 60.72 75 SER A O 1
ATOM 623 N N . ALA A 1 76 ? 39.952 -4.961 -39.410 1.00 61.38 76 ALA A N 1
ATOM 624 C CA . ALA A 1 76 ? 40.477 -4.291 -40.604 1.00 61.38 76 ALA A CA 1
ATOM 625 C C . ALA A 1 76 ? 41.692 -3.400 -40.282 1.00 61.38 76 ALA A C 1
ATOM 627 O O . ALA A 1 76 ? 42.673 -3.403 -41.019 1.00 61.38 76 ALA A O 1
ATOM 628 N N . HIS A 1 77 ? 41.666 -2.703 -39.143 1.00 57.91 77 HIS A N 1
ATOM 629 C CA . HIS A 1 77 ? 42.780 -1.887 -38.662 1.00 57.91 77 HIS A CA 1
ATOM 630 C C . HIS A 1 77 ? 43.996 -2.729 -38.231 1.00 57.91 77 HIS A C 1
ATOM 632 O O . HIS A 1 77 ? 45.134 -2.314 -38.438 1.00 57.91 77 HIS A O 1
ATOM 638 N N . ALA A 1 78 ? 43.790 -3.915 -37.646 1.00 59.69 78 ALA A N 1
ATOM 639 C CA . ALA A 1 78 ? 44.885 -4.830 -37.310 1.00 59.69 78 ALA A CA 1
ATOM 640 C C . ALA A 1 78 ? 45.596 -5.367 -38.567 1.00 59.69 78 ALA A C 1
ATOM 642 O O . ALA A 1 78 ? 46.822 -5.452 -38.585 1.00 59.69 78 ALA A O 1
ATOM 643 N N . ILE A 1 79 ? 44.831 -5.654 -39.628 1.00 60.09 79 ILE A N 1
ATOM 644 C CA . ILE A 1 79 ? 45.351 -6.116 -40.922 1.00 60.09 79 ILE A CA 1
ATOM 645 C C . ILE A 1 79 ? 46.068 -4.970 -41.664 1.00 60.09 79 ILE A C 1
ATOM 647 O O . ILE A 1 79 ? 47.199 -5.158 -42.107 1.00 60.09 79 ILE A O 1
ATOM 651 N N . GLU A 1 80 ? 45.496 -3.758 -41.713 1.00 57.44 80 GLU A N 1
ATOM 652 C CA . GLU A 1 80 ? 46.164 -2.583 -42.314 1.00 57.44 80 GLU A CA 1
ATOM 653 C C . GLU A 1 80 ? 47.475 -2.213 -41.599 1.00 57.44 80 GLU A C 1
ATOM 655 O O . GLU A 1 80 ? 48.444 -1.824 -42.250 1.00 57.44 80 GLU A O 1
ATOM 660 N N . ARG A 1 81 ? 47.539 -2.374 -40.269 1.00 52.25 81 ARG A N 1
ATOM 661 C CA . ARG A 1 81 ? 48.755 -2.139 -39.470 1.00 52.25 81 ARG A CA 1
ATOM 662 C C . ARG A 1 81 ? 49.877 -3.133 -39.776 1.00 52.25 81 ARG A C 1
ATOM 664 O O . ARG A 1 81 ? 51.041 -2.770 -39.635 1.00 52.25 81 ARG A O 1
ATOM 671 N N . SER A 1 82 ? 49.546 -4.353 -40.207 1.00 54.47 82 SER A N 1
ATOM 672 C CA . SER A 1 82 ? 50.537 -5.340 -40.662 1.00 54.47 82 SER A CA 1
ATOM 673 C C . SER A 1 82 ? 51.051 -5.092 -42.089 1.00 54.47 82 SER A C 1
ATOM 675 O O . SER A 1 82 ? 52.140 -5.545 -42.430 1.00 54.47 82 SER A O 1
ATOM 677 N N . SER A 1 83 ? 50.325 -4.322 -42.904 1.00 53.12 83 SER A N 1
ATOM 678 C CA . SER A 1 83 ? 50.688 -3.957 -44.281 1.00 53.12 83 SER A CA 1
ATOM 679 C C . SER A 1 83 ? 51.115 -2.482 -44.372 1.00 53.12 83 SER A C 1
ATOM 681 O O . SER A 1 83 ? 50.405 -1.631 -44.911 1.00 53.12 83 SER A O 1
ATOM 683 N N . ALA A 1 84 ? 52.271 -2.150 -43.799 1.00 52.28 84 ALA A N 1
ATOM 684 C CA . ALA A 1 84 ? 52.794 -0.785 -43.708 1.00 52.28 84 ALA A CA 1
ATOM 685 C C . ALA A 1 84 ? 53.236 -0.197 -45.072 1.00 52.28 84 ALA A C 1
ATOM 687 O O . ALA A 1 84 ? 54.414 -0.244 -45.414 1.00 52.28 84 ALA A O 1
ATOM 688 N N . SER A 1 85 ? 52.318 0.393 -45.855 1.00 52.41 85 SER A N 1
ATOM 689 C CA . SER A 1 85 ? 52.689 1.075 -47.118 1.00 52.41 85 SER A CA 1
ATOM 690 C C . SER A 1 85 ? 51.999 2.425 -47.401 1.00 52.41 85 SER A C 1
ATOM 692 O O . SER A 1 85 ? 52.450 3.147 -48.288 1.00 52.41 85 SER A O 1
ATOM 694 N N . ARG A 1 86 ? 50.959 2.860 -46.667 1.00 53.06 86 ARG A N 1
ATOM 695 C CA . ARG A 1 86 ? 50.271 4.142 -46.972 1.00 53.06 86 ARG A CA 1
ATOM 696 C C . ARG A 1 86 ? 49.917 4.961 -45.715 1.00 53.06 86 ARG A C 1
ATOM 698 O O . ARG A 1 86 ? 48.868 4.718 -45.120 1.00 53.06 86 ARG A O 1
ATOM 705 N N . PRO A 1 87 ? 50.718 5.981 -45.343 1.00 55.50 87 PRO A N 1
ATOM 706 C CA . PRO A 1 87 ? 50.492 6.805 -44.144 1.00 55.50 87 PRO A CA 1
ATOM 707 C C . PRO A 1 87 ? 49.150 7.561 -44.140 1.00 55.50 87 PRO A C 1
ATOM 709 O O . PRO A 1 87 ? 48.517 7.695 -43.099 1.00 55.50 87 PRO A O 1
ATOM 712 N N . ALA A 1 88 ? 48.662 7.995 -45.308 1.00 55.41 88 ALA A N 1
ATOM 713 C CA . ALA A 1 88 ? 47.440 8.800 -45.428 1.00 55.41 88 ALA A CA 1
ATOM 714 C C . ALA A 1 88 ? 46.124 8.016 -45.220 1.00 55.41 88 ALA A C 1
ATOM 716 O O . ALA A 1 88 ? 45.097 8.607 -44.894 1.00 55.41 88 ALA A O 1
ATOM 717 N N . ALA A 1 89 ? 46.129 6.688 -45.395 1.00 51.53 89 ALA A N 1
ATOM 718 C CA . ALA A 1 89 ? 44.956 5.845 -45.121 1.00 51.53 89 ALA A CA 1
ATOM 719 C C . ALA A 1 89 ? 44.803 5.554 -43.616 1.00 51.53 89 ALA A C 1
ATOM 721 O O . ALA A 1 89 ? 43.692 5.394 -43.109 1.00 51.53 89 ALA A O 1
ATOM 722 N N . TYR A 1 90 ? 45.926 5.574 -42.896 1.00 50.97 90 TYR A N 1
ATOM 723 C CA . TYR A 1 90 ? 46.025 5.217 -41.488 1.00 50.97 90 TYR A CA 1
ATOM 724 C C . TYR A 1 90 ? 45.266 6.191 -40.569 1.00 50.97 90 TYR A C 1
ATOM 726 O O . TYR A 1 90 ? 44.573 5.767 -39.641 1.00 50.97 90 TYR A O 1
ATOM 734 N N . GLU A 1 91 ? 45.304 7.494 -40.865 1.00 51.84 91 GLU A N 1
ATOM 735 C CA . GLU A 1 91 ? 44.583 8.510 -40.080 1.00 51.84 91 GLU A CA 1
ATOM 736 C C . GLU A 1 91 ? 43.058 8.442 -40.266 1.00 51.84 91 GLU A C 1
ATOM 738 O O . GLU A 1 91 ? 42.288 8.644 -39.321 1.00 51.84 91 GLU A O 1
ATOM 743 N N . HIS A 1 92 ? 42.595 8.075 -41.463 1.00 52.97 92 HIS A N 1
ATOM 744 C CA . HIS A 1 92 ? 41.168 7.958 -41.756 1.00 52.97 92 HIS A CA 1
ATOM 745 C C . HIS A 1 92 ? 40.538 6.713 -41.101 1.00 52.97 92 HIS A C 1
ATOM 747 O O . HIS A 1 92 ? 39.378 6.753 -40.673 1.00 52.97 92 HIS A O 1
ATOM 753 N N . THR A 1 93 ? 41.300 5.624 -40.950 1.00 52.06 93 THR A N 1
ATOM 754 C CA . THR A 1 93 ? 40.868 4.418 -40.221 1.00 52.06 93 THR A CA 1
ATOM 755 C C . THR A 1 93 ? 40.875 4.643 -38.699 1.00 52.06 93 THR A C 1
ATOM 757 O O . THR A 1 93 ? 39.913 4.265 -38.023 1.00 52.06 93 THR A O 1
ATOM 760 N N . GLN A 1 94 ? 41.874 5.355 -38.156 1.00 52.22 94 GLN A N 1
ATOM 761 C CA . GLN A 1 94 ? 41.916 5.774 -36.743 1.00 52.22 94 GLN A CA 1
ATOM 762 C C . GLN A 1 94 ? 40.709 6.657 -36.364 1.00 52.22 94 GLN A C 1
ATOM 764 O O . GLN A 1 94 ? 40.021 6.375 -35.380 1.00 52.22 94 GLN A O 1
ATOM 769 N N . MET A 1 95 ? 40.354 7.660 -37.183 1.00 54.69 95 MET A N 1
ATOM 770 C CA . MET A 1 95 ? 39.170 8.504 -36.935 1.00 54.69 95 MET A CA 1
ATOM 771 C C . MET A 1 95 ? 37.845 7.720 -36.926 1.00 54.69 95 MET A C 1
ATOM 773 O O . MET A 1 95 ? 36.919 8.065 -36.180 1.00 54.69 95 MET A O 1
ATOM 777 N N . LYS A 1 96 ? 37.732 6.656 -37.734 1.00 56.25 96 LYS A N 1
ATOM 778 C CA . LYS A 1 96 ? 36.537 5.795 -37.784 1.00 56.25 96 LYS A CA 1
ATOM 779 C C . LYS A 1 96 ? 36.450 4.840 -36.591 1.00 56.25 96 LYS A C 1
ATOM 781 O O . LYS A 1 96 ? 35.348 4.648 -36.071 1.00 56.25 96 LYS A O 1
ATOM 786 N N . LEU A 1 97 ? 37.579 4.339 -36.077 1.00 58.75 97 LEU A N 1
ATOM 787 C CA . LEU A 1 97 ? 37.605 3.551 -34.837 1.00 58.75 97 LEU A CA 1
ATOM 788 C C . LEU A 1 97 ? 37.079 4.356 -33.642 1.00 58.75 97 LEU A C 1
ATOM 790 O O . LEU A 1 97 ? 36.161 3.896 -32.962 1.00 58.75 97 LEU A O 1
ATOM 794 N N . PHE A 1 98 ? 37.555 5.590 -33.446 1.00 58.69 98 PHE A N 1
ATOM 795 C CA . PHE A 1 98 ? 37.067 6.468 -32.370 1.00 58.69 98 PHE A CA 1
ATOM 796 C C . PHE A 1 98 ? 35.593 6.871 -32.535 1.00 58.69 98 PHE A C 1
ATOM 798 O O . PHE A 1 98 ? 34.914 7.218 -31.565 1.00 58.69 98 PHE A O 1
ATOM 805 N N . ARG A 1 99 ? 35.052 6.842 -33.759 1.00 67.56 99 ARG A N 1
ATOM 806 C CA . ARG A 1 99 ? 33.614 7.040 -33.998 1.00 67.56 99 ARG A CA 1
ATOM 807 C C . ARG A 1 99 ? 32.809 5.811 -33.558 1.00 67.56 99 ARG A C 1
ATOM 809 O O . ARG A 1 99 ? 31.863 5.968 -32.795 1.00 67.56 99 ARG A O 1
ATOM 816 N N . SER A 1 100 ? 33.227 4.612 -33.963 1.00 69.38 100 SER A N 1
ATOM 817 C CA . SER A 1 100 ? 32.543 3.357 -33.610 1.00 69.38 100 SER A CA 1
ATOM 818 C C . SER A 1 100 ? 32.617 3.021 -32.110 1.00 69.38 100 SER A C 1
ATOM 820 O O . SER A 1 100 ? 31.620 2.599 -31.533 1.00 69.38 100 SER A O 1
ATOM 822 N N . GLN A 1 101 ? 33.739 3.306 -31.434 1.00 75.81 101 GLN A N 1
ATOM 823 C CA . GLN A 1 101 ? 33.866 3.130 -29.979 1.00 75.81 101 GLN A CA 1
ATOM 824 C C . GLN A 1 101 ? 32.905 4.036 -29.196 1.00 75.81 101 GLN A C 1
ATOM 826 O O . GLN A 1 101 ? 32.224 3.569 -28.289 1.00 75.81 101 GLN A O 1
ATOM 831 N N . ARG A 1 102 ? 32.785 5.320 -29.571 1.00 82.75 102 ARG A N 1
ATOM 832 C CA . ARG A 1 102 ? 31.823 6.247 -28.940 1.00 82.75 102 ARG A CA 1
ATOM 833 C C . ARG A 1 102 ? 30.381 5.780 -29.115 1.00 82.75 102 ARG A C 1
ATOM 835 O O . ARG A 1 102 ? 29.612 5.792 -28.160 1.00 82.75 102 ARG A O 1
ATOM 842 N N . ASN A 1 103 ? 30.037 5.330 -30.314 1.00 82.69 103 ASN A N 1
ATOM 843 C CA . ASN A 1 103 ? 28.715 4.801 -30.638 1.00 82.69 103 ASN A CA 1
ATOM 844 C C . ASN A 1 103 ? 28.381 3.521 -29.848 1.00 82.69 103 ASN A C 1
ATOM 846 O O . ASN A 1 103 ? 27.253 3.350 -29.372 1.00 82.69 103 ASN A O 1
ATOM 850 N N . LEU A 1 104 ? 29.377 2.654 -29.642 1.00 84.06 104 LEU A N 1
ATOM 851 C CA . LEU A 1 104 ? 29.257 1.474 -28.788 1.00 84.06 104 LEU A CA 1
ATOM 852 C C . LEU A 1 104 ? 28.998 1.855 -27.325 1.00 84.06 104 LEU A C 1
ATOM 854 O O . LEU A 1 104 ? 28.122 1.267 -26.696 1.00 84.06 104 LEU A O 1
ATOM 858 N N . TYR A 1 105 ? 29.704 2.855 -26.787 1.00 88.25 105 TYR A N 1
ATOM 859 C CA . TYR A 1 105 ? 29.447 3.328 -25.425 1.00 88.25 105 TYR A CA 1
ATOM 860 C C . TYR A 1 105 ? 28.049 3.930 -25.285 1.00 88.25 105 TYR A C 1
ATOM 862 O O . TYR A 1 105 ? 27.342 3.584 -24.349 1.00 88.25 105 TYR A O 1
ATOM 870 N N . ILE A 1 106 ? 27.615 4.776 -26.224 1.00 86.94 106 ILE A N 1
ATOM 871 C CA . ILE A 1 106 ? 26.281 5.400 -26.180 1.00 86.94 106 ILE A CA 1
ATOM 872 C C . ILE A 1 106 ? 25.175 4.332 -26.187 1.00 86.94 106 ILE A C 1
ATOM 874 O O . ILE A 1 106 ? 24.281 4.366 -25.342 1.00 86.94 106 ILE A O 1
ATOM 878 N N . SER A 1 107 ? 25.252 3.359 -27.100 1.00 86.69 107 SER A N 1
ATOM 879 C CA . SER A 1 107 ? 24.268 2.267 -27.174 1.00 86.69 107 SER A CA 1
ATOM 880 C C . SER A 1 107 ? 24.339 1.322 -25.967 1.00 86.69 107 SER A C 1
ATOM 882 O O . SER A 1 107 ? 23.302 0.932 -25.432 1.00 86.69 107 SER A O 1
ATOM 884 N N . GLY A 1 108 ? 25.543 1.001 -25.483 1.00 87.81 108 GLY A N 1
ATOM 885 C CA . GLY A 1 108 ? 25.744 0.151 -24.309 1.00 87.81 108 GLY A CA 1
ATOM 886 C C . GLY A 1 108 ? 25.259 0.791 -23.008 1.00 87.81 108 GLY A C 1
ATOM 887 O O . GLY A 1 108 ? 24.571 0.139 -22.223 1.00 87.81 108 GLY A O 1
ATOM 888 N N . PHE A 1 109 ? 25.558 2.076 -22.792 1.00 88.25 109 PHE A N 1
ATOM 889 C CA . PHE A 1 109 ? 25.066 2.818 -21.631 1.00 88.25 109 PHE A CA 1
ATOM 890 C C . PHE A 1 109 ? 23.547 2.955 -21.647 1.00 88.25 109 PHE A C 1
ATOM 892 O O . PHE A 1 109 ? 22.936 2.832 -20.591 1.00 88.25 109 PHE A O 1
ATOM 899 N N . SER A 1 110 ? 22.928 3.143 -22.814 1.00 88.44 110 SER A N 1
ATOM 900 C CA . SER A 1 110 ? 21.466 3.216 -22.908 1.00 88.44 110 SER A CA 1
ATOM 901 C C . SER A 1 110 ? 20.818 1.884 -22.523 1.00 88.44 110 SER A C 1
ATOM 903 O O . SER A 1 110 ? 19.919 1.834 -21.690 1.00 88.44 110 SER A O 1
ATOM 905 N N . LEU A 1 111 ? 21.369 0.765 -23.002 1.00 87.75 111 LEU A N 1
ATOM 906 C CA . LEU A 1 111 ? 20.897 -0.569 -22.622 1.00 87.75 111 LEU A CA 1
ATOM 907 C C . LEU A 1 111 ? 21.082 -0.842 -21.116 1.00 87.75 111 LEU A C 1
ATOM 909 O O . LEU A 1 111 ? 20.221 -1.450 -20.479 1.00 87.75 111 LEU A O 1
ATOM 913 N N . PHE A 1 112 ? 22.172 -0.357 -20.517 1.00 88.62 112 PHE A N 1
ATOM 914 C CA . PHE A 1 112 ? 22.386 -0.438 -19.072 1.00 88.62 112 PHE A CA 1
ATOM 915 C C . PHE A 1 112 ? 21.382 0.415 -18.281 1.00 88.62 112 PHE A C 1
ATOM 917 O O . PHE A 1 112 ? 20.726 -0.095 -17.367 1.00 88.62 112 PHE A O 1
ATOM 924 N N . PHE A 1 113 ? 21.227 1.695 -18.632 1.00 87.12 113 PHE A N 1
ATOM 925 C CA . PHE A 1 113 ? 20.293 2.599 -17.960 1.00 87.12 113 PHE A CA 1
ATOM 926 C C . PHE A 1 113 ? 18.852 2.134 -18.092 1.00 87.12 113 PHE A C 1
ATOM 928 O O . PHE A 1 113 ? 18.092 2.248 -17.135 1.00 87.12 113 PHE A O 1
ATOM 935 N N . TRP A 1 114 ? 18.499 1.501 -19.203 1.00 84.88 114 TRP A N 1
ATOM 936 C CA . TRP A 1 114 ? 17.215 0.843 -19.358 1.00 84.88 114 TRP A CA 1
ATOM 937 C C . TRP A 1 114 ? 16.939 -0.222 -18.290 1.00 84.88 114 TRP A C 1
ATOM 939 O O . TRP A 1 114 ? 15.856 -0.258 -17.696 1.00 84.88 114 TRP A O 1
ATOM 949 N N . LEU A 1 115 ? 17.915 -1.093 -18.005 1.00 86.19 115 LEU A N 1
ATOM 950 C CA . LEU A 1 115 ? 17.780 -2.112 -16.958 1.00 86.19 115 LEU A CA 1
ATOM 951 C C . LEU A 1 115 ? 17.625 -1.471 -15.576 1.00 86.19 115 LEU A C 1
ATOM 953 O O . LEU A 1 115 ? 16.774 -1.900 -14.789 1.00 86.19 115 LEU A O 1
ATOM 957 N N . VAL A 1 116 ? 18.405 -0.421 -15.304 1.00 87.94 116 VAL A N 1
ATOM 958 C CA . VAL A 1 116 ? 18.307 0.364 -14.067 1.00 87.94 116 VAL A CA 1
ATOM 959 C C . VAL A 1 116 ? 16.923 1.002 -13.948 1.00 87.94 116 VAL A C 1
ATOM 961 O O . VAL A 1 116 ? 16.262 0.838 -12.925 1.00 87.94 116 VAL A O 1
ATOM 964 N N . LEU A 1 117 ? 16.431 1.649 -15.004 1.00 84.75 117 LEU A N 1
ATOM 965 C CA . LEU A 1 117 ? 15.120 2.286 -15.042 1.00 84.75 117 LEU A CA 1
ATOM 966 C C . LEU A 1 117 ? 13.999 1.267 -14.802 1.00 84.75 117 LEU A C 1
ATOM 968 O O . LEU A 1 117 ? 13.123 1.493 -13.966 1.00 84.75 117 LEU A O 1
ATOM 972 N N . ARG A 1 118 ? 14.051 0.102 -15.464 1.00 82.44 118 ARG A N 1
ATOM 973 C CA . ARG A 1 118 ? 13.082 -0.986 -15.252 1.00 82.44 118 ARG A CA 1
ATOM 974 C C . ARG A 1 118 ? 13.078 -1.462 -13.800 1.00 82.44 118 ARG A C 1
ATOM 976 O O . ARG A 1 118 ? 12.006 -1.678 -13.222 1.00 82.44 118 ARG A O 1
ATOM 983 N N . ARG A 1 119 ? 14.264 -1.623 -13.203 1.00 85.62 119 ARG A N 1
ATOM 984 C CA . ARG A 1 119 ? 14.407 -1.990 -11.790 1.00 85.62 119 ARG A CA 1
ATOM 985 C C . ARG A 1 119 ? 13.793 -0.914 -10.891 1.00 85.62 119 ARG A C 1
ATOM 987 O O . ARG A 1 119 ? 12.973 -1.261 -10.045 1.00 85.62 119 ARG A O 1
ATOM 994 N N . LEU A 1 120 ? 14.106 0.362 -11.116 1.00 83.00 120 LEU A N 1
ATOM 995 C CA . LEU A 1 120 ? 13.582 1.493 -10.340 1.00 83.00 120 LEU A CA 1
ATOM 996 C C . LEU A 1 120 ? 12.055 1.595 -10.410 1.00 83.00 120 LEU A C 1
ATOM 998 O O . LEU A 1 120 ? 11.404 1.648 -9.369 1.00 83.00 120 LEU A O 1
ATOM 1002 N N . VAL A 1 121 ? 11.462 1.541 -11.606 1.00 78.12 121 VAL A N 1
ATOM 1003 C CA . VAL A 1 121 ? 9.999 1.612 -11.782 1.00 78.12 121 VAL A CA 1
ATOM 1004 C C . VAL A 1 121 ? 9.296 0.466 -11.049 1.00 78.12 121 VAL A C 1
ATOM 1006 O O . VAL A 1 121 ? 8.266 0.676 -10.402 1.00 78.12 121 VAL A O 1
ATOM 1009 N N . THR A 1 122 ? 9.868 -0.741 -11.091 1.00 76.94 122 THR A N 1
ATOM 1010 C CA . THR A 1 122 ? 9.321 -1.901 -10.368 1.00 76.94 122 THR A CA 1
ATOM 1011 C C . THR A 1 122 ? 9.372 -1.682 -8.856 1.00 76.94 122 THR A C 1
ATOM 1013 O O . THR A 1 122 ? 8.364 -1.893 -8.179 1.00 76.94 122 THR A O 1
ATOM 1016 N N . LEU A 1 123 ? 10.508 -1.205 -8.334 1.00 79.62 123 LEU A N 1
ATOM 1017 C CA . LEU A 1 123 ? 10.683 -0.911 -6.909 1.00 79.62 123 LEU A CA 1
ATOM 1018 C C . LEU A 1 123 ? 9.717 0.180 -6.435 1.00 79.62 123 LEU A C 1
ATOM 1020 O O . LEU A 1 123 ? 9.049 0.004 -5.420 1.00 79.62 123 LEU A O 1
ATOM 1024 N N . ILE A 1 124 ? 9.579 1.272 -7.191 1.00 78.69 124 ILE A N 1
ATOM 1025 C CA . ILE A 1 124 ? 8.649 2.364 -6.869 1.00 78.69 124 ILE A CA 1
ATOM 1026 C C . ILE A 1 124 ? 7.205 1.854 -6.859 1.00 78.69 124 ILE A C 1
ATOM 1028 O O . ILE A 1 124 ? 6.440 2.185 -5.956 1.00 78.69 124 ILE A O 1
ATOM 1032 N N . THR A 1 125 ? 6.832 1.003 -7.820 1.00 73.19 125 THR A N 1
ATOM 1033 C CA . THR A 1 125 ? 5.484 0.418 -7.886 1.00 73.19 125 THR A CA 1
ATOM 1034 C C . THR A 1 125 ? 5.201 -0.495 -6.689 1.00 73.19 125 THR A C 1
ATOM 1036 O O . THR A 1 125 ? 4.102 -0.460 -6.135 1.00 73.19 125 THR A O 1
ATOM 1039 N N . GLN A 1 126 ? 6.177 -1.305 -6.267 1.00 75.25 126 GLN A N 1
ATOM 1040 C CA . GLN A 1 126 ? 6.059 -2.155 -5.075 1.00 75.25 126 GLN A CA 1
ATOM 1041 C C . GLN A 1 126 ? 5.929 -1.312 -3.803 1.00 75.25 126 GLN A C 1
ATOM 1043 O O . GLN A 1 126 ? 5.015 -1.522 -3.008 1.00 75.25 126 GLN A O 1
ATOM 1048 N N . LEU A 1 127 ? 6.782 -0.299 -3.659 1.00 72.94 127 LEU A N 1
ATOM 1049 C CA . LEU A 1 127 ? 6.803 0.584 -2.499 1.00 72.94 127 LEU A CA 1
ATOM 1050 C C . LEU A 1 127 ? 5.526 1.439 -2.404 1.00 72.94 127 LEU A C 1
ATOM 1052 O O . LEU A 1 127 ? 4.991 1.641 -1.315 1.00 72.94 127 LEU A O 1
ATOM 1056 N N . ALA A 1 128 ? 4.973 1.868 -3.542 1.00 71.19 128 ALA A N 1
ATOM 1057 C CA . ALA A 1 128 ? 3.664 2.514 -3.611 1.00 71.19 128 ALA A CA 1
ATOM 1058 C C . ALA A 1 128 ? 2.531 1.586 -3.136 1.00 71.19 128 ALA A C 1
ATOM 1060 O O . ALA A 1 128 ? 1.689 2.008 -2.344 1.00 71.19 128 ALA A O 1
ATOM 1061 N N . LYS A 1 129 ? 2.520 0.311 -3.558 1.00 71.00 129 LYS A N 1
ATOM 1062 C CA . LYS A 1 129 ? 1.524 -0.676 -3.097 1.00 71.00 129 LYS A CA 1
ATOM 1063 C C . LYS A 1 129 ? 1.608 -0.909 -1.589 1.00 71.00 129 LYS A C 1
ATOM 1065 O O . LYS A 1 129 ? 0.578 -0.904 -0.921 1.00 71.00 129 LYS A O 1
ATOM 1070 N N . GLU A 1 130 ? 2.812 -1.058 -1.041 1.00 69.50 130 GLU A N 1
ATOM 1071 C CA . GLU A 1 130 ? 2.984 -1.241 0.404 1.00 69.50 130 GLU A CA 1
ATOM 1072 C C . GLU A 1 130 ? 2.551 -0.018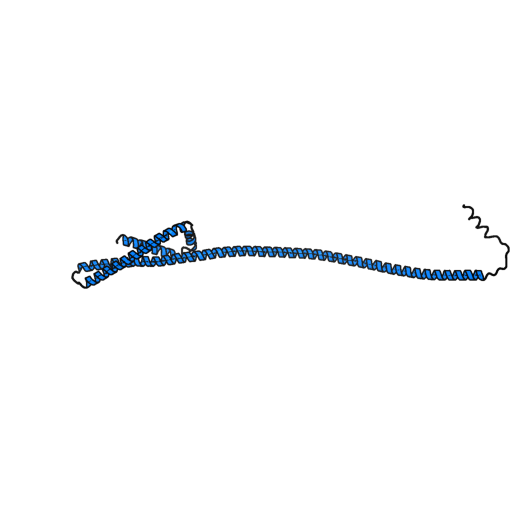 1.213 1.00 69.50 130 GLU A C 1
ATOM 1074 O O . GLU A 1 130 ? 1.881 -0.167 2.234 1.00 69.50 130 GLU A O 1
ATOM 1079 N N . LEU A 1 131 ? 2.883 1.195 0.763 1.00 69.38 131 LEU A N 1
ATOM 1080 C CA . LEU A 1 131 ? 2.428 2.421 1.422 1.00 69.38 131 LEU A CA 1
ATOM 1081 C C . LEU A 1 131 ? 0.908 2.584 1.350 1.00 69.38 131 LEU A C 1
ATOM 1083 O O . LEU A 1 131 ? 0.297 2.983 2.341 1.00 69.38 131 LEU A O 1
ATOM 1087 N N . SER A 1 132 ? 0.290 2.236 0.218 1.00 68.25 132 SER A N 1
ATOM 1088 C CA . SER A 1 132 ? -1.168 2.210 0.081 1.00 68.25 132 SER A CA 1
ATOM 1089 C C . SER A 1 132 ? -1.798 1.228 1.066 1.00 68.25 132 SER A C 1
ATOM 1091 O O . SER A 1 132 ? -2.740 1.582 1.770 1.00 68.25 132 SER A O 1
ATOM 1093 N N . ASN A 1 133 ? -1.242 0.019 1.169 1.00 67.81 133 ASN A N 1
ATOM 1094 C CA . ASN A 1 133 ? -1.725 -0.998 2.098 1.00 67.81 133 ASN A CA 1
ATOM 1095 C C . ASN A 1 133 ? -1.552 -0.552 3.553 1.00 67.81 133 ASN A C 1
ATOM 1097 O O . ASN A 1 133 ? -2.474 -0.711 4.343 1.00 67.81 133 ASN A O 1
ATOM 1101 N N . LYS A 1 134 ? -0.429 0.085 3.907 1.00 65.06 134 LYS A N 1
ATOM 1102 C CA . LYS A 1 134 ? -0.225 0.677 5.242 1.00 65.06 134 LYS A CA 1
ATOM 1103 C C . LYS A 1 134 ? -1.225 1.797 5.538 1.00 65.06 134 LYS A C 1
ATOM 1105 O O . LYS A 1 134 ? -1.724 1.871 6.656 1.00 65.06 134 LYS A O 1
ATOM 1110 N N . GLY A 1 135 ? -1.543 2.644 4.557 1.00 69.12 135 GLY A N 1
ATOM 1111 C CA . GLY A 1 135 ? -2.559 3.692 4.692 1.00 69.12 135 GLY A CA 1
ATOM 1112 C C . GLY A 1 135 ? -3.957 3.122 4.937 1.00 69.12 135 GLY A C 1
ATOM 1113 O O . GLY A 1 135 ? -4.630 3.535 5.881 1.00 69.12 135 GLY A O 1
ATOM 1114 N N . VAL A 1 136 ? -4.354 2.118 4.148 1.00 64.81 136 VAL A N 1
ATOM 1115 C CA . VAL A 1 136 ? -5.627 1.403 4.327 1.00 64.81 136 VAL A CA 1
ATOM 1116 C C . VAL A 1 136 ? -5.666 0.714 5.691 1.00 64.81 136 VAL A C 1
ATOM 1118 O O . VAL A 1 136 ? -6.610 0.935 6.444 1.00 64.81 136 VAL A O 1
ATOM 1121 N N . LEU A 1 137 ? -4.617 -0.022 6.070 1.00 58.28 137 LEU A N 1
ATOM 1122 C CA . LEU A 1 137 ? -4.522 -0.687 7.374 1.00 58.28 137 LEU A CA 1
ATOM 1123 C C . LEU A 1 137 ? -4.595 0.300 8.544 1.00 58.28 137 LEU A C 1
ATOM 1125 O O . LEU A 1 137 ? -5.283 0.023 9.522 1.00 58.28 137 LEU A O 1
ATOM 1129 N N . LYS A 1 138 ? -3.945 1.466 8.444 1.00 72.50 138 LYS A N 1
ATOM 1130 C CA . LYS A 1 138 ? -4.019 2.509 9.476 1.00 72.50 138 LYS A CA 1
ATOM 1131 C C . LYS A 1 138 ? -5.432 3.080 9.595 1.00 72.50 138 LYS A C 1
ATOM 1133 O O . LYS A 1 138 ? -5.950 3.167 10.703 1.00 72.50 138 LYS A O 1
ATOM 1138 N N . SER A 1 139 ? -6.075 3.405 8.472 1.00 71.75 139 SER A N 1
ATOM 1139 C CA . SER A 1 139 ? -7.463 3.892 8.478 1.00 71.75 139 SER A CA 1
ATOM 1140 C C . SER A 1 139 ? -8.445 2.839 9.004 1.00 71.75 139 SER A C 1
ATOM 1142 O O . SER A 1 139 ? -9.353 3.162 9.769 1.00 71.75 139 SER A O 1
ATOM 1144 N N . GLN A 1 140 ? -8.208 1.563 8.683 1.00 68.31 140 GLN A N 1
ATOM 1145 C CA . GLN A 1 140 ? -8.989 0.446 9.191 1.00 68.31 140 GLN A CA 1
ATOM 1146 C C . GLN A 1 140 ? -8.802 0.302 10.705 1.00 68.31 140 GLN A C 1
ATOM 1148 O O . GLN A 1 140 ? -9.795 0.232 11.421 1.00 68.31 140 GLN A O 1
ATOM 1153 N N . ALA A 1 141 ? -7.564 0.343 11.205 1.00 72.25 141 ALA A N 1
ATOM 1154 C CA . ALA A 1 141 ? -7.261 0.281 12.634 1.00 72.25 141 ALA A CA 1
ATOM 1155 C C . ALA A 1 141 ? -7.839 1.474 13.416 1.00 72.25 141 ALA A C 1
ATOM 1157 O O . ALA A 1 141 ? -8.347 1.305 14.521 1.00 72.25 141 ALA A O 1
ATOM 1158 N N . GLU A 1 142 ? -7.813 2.683 12.850 1.00 81.50 142 GLU A N 1
ATOM 1159 C CA . GLU A 1 142 ? -8.454 3.854 13.458 1.00 81.50 142 GLU A CA 1
ATOM 1160 C C . GLU A 1 142 ? -9.981 3.704 13.500 1.00 81.50 142 GLU A C 1
ATOM 1162 O O . GLU A 1 142 ? -10.601 4.021 14.518 1.00 81.50 142 GLU A O 1
ATOM 1167 N N . SER A 1 143 ? -10.593 3.166 12.439 1.00 77.31 143 SER A N 1
ATOM 1168 C CA . SER A 1 143 ? -12.039 2.917 12.395 1.00 77.31 143 SER A CA 1
ATOM 1169 C C . SER A 1 143 ? -12.482 1.843 13.397 1.00 77.31 143 SER A C 1
ATOM 1171 O O . SER A 1 143 ? -13.457 2.052 14.124 1.00 77.31 143 SER A O 1
ATOM 1173 N N . THR A 1 144 ? -11.733 0.740 13.517 1.00 74.44 144 THR A N 1
ATOM 1174 C CA . THR A 1 144 ? -12.022 -0.336 14.473 1.00 74.44 144 THR A CA 1
ATOM 1175 C C . THR A 1 144 ? -11.761 0.110 15.905 1.00 74.44 144 THR A C 1
ATOM 1177 O O . THR A 1 144 ? -12.574 -0.174 16.777 1.00 74.44 144 THR A O 1
ATOM 1180 N N . ASN A 1 145 ? -10.705 0.889 16.157 1.00 84.69 145 ASN A N 1
ATOM 1181 C CA . ASN A 1 145 ? -10.441 1.467 17.475 1.00 84.69 145 ASN A CA 1
ATOM 1182 C C . ASN A 1 145 ? -11.531 2.474 17.881 1.00 84.69 145 ASN A C 1
ATOM 1184 O O . ASN A 1 145 ? -11.970 2.494 19.029 1.00 84.69 145 ASN A O 1
ATOM 1188 N N . LYS A 1 146 ? -12.035 3.284 16.939 1.00 88.81 146 LYS A N 1
ATOM 1189 C CA . LYS A 1 146 ? -13.158 4.200 17.199 1.00 88.81 146 LYS A CA 1
ATOM 1190 C C . LYS A 1 146 ? -14.451 3.440 17.507 1.00 88.81 146 LYS A C 1
ATOM 1192 O O . LYS A 1 146 ? -15.181 3.851 18.406 1.00 88.81 146 LYS A O 1
ATOM 1197 N N . ALA A 1 147 ? -14.724 2.342 16.802 1.00 85.06 147 ALA A N 1
ATOM 1198 C CA . ALA A 1 147 ? -15.855 1.466 17.104 1.00 85.06 147 ALA A CA 1
ATOM 1199 C C . ALA A 1 147 ? -15.696 0.791 18.479 1.00 85.06 147 ALA A C 1
ATOM 1201 O O . ALA A 1 147 ? -16.610 0.858 19.295 1.00 85.06 147 ALA A O 1
ATOM 1202 N N . ALA A 1 148 ? -14.518 0.238 18.780 1.00 86.88 148 ALA A N 1
ATOM 1203 C CA . ALA A 1 148 ? -14.214 -0.377 20.071 1.00 86.88 148 ALA A CA 1
ATOM 1204 C C . ALA A 1 148 ? -14.370 0.613 21.235 1.00 86.88 148 ALA A C 1
ATOM 1206 O O . ALA A 1 148 ? -15.013 0.286 22.228 1.00 86.88 148 ALA A O 1
ATOM 1207 N N . LYS A 1 149 ? -13.873 1.851 21.095 1.00 90.00 149 LYS A N 1
ATOM 1208 C CA . LYS A 1 149 ? -14.072 2.907 22.102 1.00 90.00 149 LYS A CA 1
ATOM 1209 C C . LYS A 1 149 ? -15.546 3.214 22.348 1.00 90.00 149 LYS A C 1
ATOM 1211 O O . LYS A 1 149 ? -15.936 3.342 23.502 1.00 90.00 149 LYS A O 1
ATOM 1216 N N . LYS A 1 150 ? -16.364 3.297 21.291 1.00 91.50 150 LYS A N 1
ATOM 1217 C CA . LYS A 1 150 ? -17.815 3.497 21.437 1.00 91.50 150 LYS A CA 1
ATOM 1218 C C . LYS A 1 150 ? -18.467 2.347 22.202 1.00 91.50 150 LYS A C 1
ATOM 1220 O O . LYS A 1 150 ? -19.224 2.609 23.127 1.00 91.50 150 LYS A O 1
ATOM 1225 N N . PHE A 1 151 ? -18.127 1.102 21.866 1.00 86.50 151 PHE A N 1
ATOM 1226 C CA . PHE A 1 151 ? -18.644 -0.066 22.582 1.00 86.50 151 PHE A CA 1
ATOM 1227 C C . PHE A 1 151 ? -18.201 -0.096 24.047 1.00 86.50 151 PHE A C 1
ATOM 1229 O O . PHE A 1 151 ? -19.003 -0.429 24.914 1.00 86.50 151 PHE A O 1
ATOM 1236 N N . MET A 1 152 ? -16.953 0.278 24.349 1.00 88.44 152 MET A N 1
ATOM 1237 C CA . MET A 1 152 ? -16.478 0.377 25.733 1.00 88.44 152 MET A CA 1
ATOM 1238 C C . MET A 1 152 ? -17.238 1.455 26.516 1.00 88.44 152 MET A C 1
ATOM 1240 O O . MET A 1 152 ? -17.677 1.192 27.632 1.00 88.44 152 MET A O 1
ATOM 1244 N N . GLU A 1 153 ? -17.444 2.636 25.929 1.00 91.50 153 GLU A N 1
ATOM 1245 C CA . GLU A 1 153 ? -18.178 3.732 26.572 1.00 91.50 153 GLU A CA 1
ATOM 1246 C C . GLU A 1 153 ? -19.658 3.383 26.799 1.00 91.50 153 GLU A C 1
ATOM 1248 O O . GLU A 1 153 ? -20.211 3.655 27.864 1.00 91.50 153 GLU A O 1
ATOM 1253 N N . GLU A 1 154 ? -20.302 2.739 25.825 1.00 88.94 154 GLU A N 1
ATOM 1254 C CA . GLU A 1 154 ? -21.679 2.263 25.951 1.00 88.94 154 GLU A CA 1
ATOM 1255 C C . GLU A 1 154 ? -21.804 1.189 27.041 1.00 88.94 154 GLU A C 1
ATOM 1257 O O . GLU A 1 154 ? -22.698 1.269 27.883 1.00 88.94 154 GLU A O 1
ATOM 1262 N N . ASN A 1 155 ? -20.861 0.244 27.100 1.00 89.69 155 ASN A N 1
ATOM 1263 C CA . ASN A 1 155 ? -20.824 -0.787 28.138 1.00 89.69 155 ASN A CA 1
ATOM 1264 C C . ASN A 1 155 ? -20.621 -0.181 29.538 1.00 89.69 155 ASN A C 1
ATOM 1266 O O . ASN A 1 155 ? -21.289 -0.581 30.492 1.00 89.69 155 ASN A O 1
ATOM 1270 N N . GLU A 1 156 ? -19.765 0.837 29.673 1.00 91.12 156 GLU A N 1
ATOM 1271 C CA . GLU A 1 156 ? -19.630 1.580 30.929 1.00 91.12 156 GLU A CA 1
ATOM 1272 C C . GLU A 1 156 ? -20.917 2.312 31.322 1.00 91.12 156 GLU A C 1
ATOM 1274 O O . GLU A 1 156 ? -21.303 2.273 32.493 1.00 91.12 156 GLU A O 1
ATOM 1279 N N . ARG A 1 157 ? -21.607 2.959 30.372 1.00 90.06 157 ARG A N 1
ATOM 1280 C CA . ARG A 1 157 ? -22.898 3.619 30.636 1.00 90.06 157 ARG A CA 1
ATOM 1281 C C . ARG A 1 157 ? -23.953 2.612 31.086 1.00 90.06 157 ARG A C 1
ATOM 1283 O O . ARG A 1 157 ? -24.598 2.847 32.104 1.00 90.06 157 ARG A O 1
ATOM 1290 N N . LEU A 1 158 ? -24.068 1.479 30.395 1.00 89.50 158 LEU A N 1
ATOM 1291 C CA . LEU A 1 158 ? -24.959 0.375 30.767 1.00 89.50 158 LEU A CA 1
ATOM 1292 C C . LEU A 1 158 ? -24.656 -0.145 32.176 1.00 89.50 158 LEU A C 1
ATOM 1294 O O . LEU A 1 158 ? -25.569 -0.268 32.986 1.00 89.50 158 LEU A O 1
ATOM 1298 N N . LYS A 1 159 ? -23.380 -0.367 32.519 1.00 87.94 159 LYS A N 1
ATOM 1299 C CA . LYS A 1 159 ? -22.986 -0.777 33.878 1.00 87.94 159 LYS A CA 1
ATOM 1300 C C . LYS A 1 159 ? -23.348 0.259 34.941 1.00 87.94 159 LYS A C 1
ATOM 1302 O O . LYS A 1 159 ? -23.764 -0.120 36.033 1.00 87.94 159 LYS A O 1
ATOM 1307 N N . ARG A 1 160 ? -23.191 1.557 34.652 1.00 87.56 160 ARG A N 1
ATOM 1308 C CA . ARG A 1 160 ? -23.594 2.630 35.580 1.00 87.56 160 ARG A CA 1
ATOM 1309 C C . ARG A 1 160 ? -25.106 2.652 35.782 1.00 87.56 160 ARG A C 1
ATOM 1311 O O . ARG A 1 160 ? -25.539 2.762 36.923 1.00 87.56 160 ARG A O 1
ATOM 1318 N N . LEU A 1 161 ? -25.884 2.504 34.709 1.00 88.19 161 LEU A N 1
ATOM 1319 C CA . LEU A 1 161 ? -27.343 2.412 34.790 1.00 88.19 161 LEU A CA 1
ATOM 1320 C C . LEU A 1 161 ? -27.776 1.197 35.611 1.00 88.19 161 LEU A C 1
ATOM 1322 O O . LEU A 1 161 ? -28.569 1.356 36.528 1.00 88.19 161 LEU A O 1
ATOM 1326 N N . LEU A 1 162 ? -27.189 0.023 35.361 1.00 85.62 162 LEU A N 1
ATOM 1327 C CA . LEU A 1 162 ? -27.493 -1.195 36.115 1.00 85.62 162 LEU A CA 1
ATOM 1328 C C . LEU A 1 162 ? -27.161 -1.043 37.607 1.00 85.62 162 LEU A C 1
ATOM 1330 O O . LEU A 1 162 ? -27.934 -1.454 38.463 1.00 85.62 162 LEU A O 1
ATOM 1334 N N . LYS A 1 163 ? -26.023 -0.413 37.929 1.00 84.94 163 LYS A N 1
ATOM 1335 C CA . LYS A 1 163 ? -25.624 -0.143 39.317 1.00 84.94 163 LYS A CA 1
ATOM 1336 C C . LYS A 1 163 ? -26.558 0.850 40.005 1.00 84.94 163 LYS A C 1
ATOM 1338 O O . LYS A 1 163 ? -26.808 0.707 41.195 1.00 84.94 163 LYS A O 1
ATOM 1343 N N . ASN A 1 164 ? -27.023 1.870 39.289 1.00 82.69 164 ASN A N 1
ATOM 1344 C CA . ASN A 1 164 ? -27.975 2.830 39.837 1.00 82.69 164 ASN A CA 1
ATOM 1345 C C . ASN A 1 164 ? -29.344 2.180 40.047 1.00 82.69 164 ASN A C 1
ATOM 1347 O O . ASN A 1 164 ? -29.909 2.359 41.114 1.00 82.69 164 ASN A O 1
ATOM 1351 N N . TYR A 1 165 ? -29.810 1.373 39.091 1.00 75.75 165 TYR A N 1
ATOM 1352 C CA . TYR A 1 165 ? -31.068 0.640 39.208 1.00 75.75 165 TYR A CA 1
ATOM 1353 C C . TYR A 1 165 ? -31.035 -0.349 40.378 1.00 75.75 165 TYR A C 1
ATOM 1355 O O . TYR A 1 165 ? -31.917 -0.312 41.220 1.00 75.75 165 TYR A O 1
ATOM 1363 N N . GLY A 1 166 ? -29.962 -1.141 40.511 1.00 76.75 166 GLY A N 1
ATOM 1364 C CA . GLY A 1 166 ? -29.799 -2.046 41.653 1.00 76.75 166 GLY A CA 1
ATOM 1365 C C . GLY A 1 166 ? -29.721 -1.314 42.995 1.00 76.75 166 GLY A C 1
ATOM 1366 O O . GLY A 1 166 ? -30.280 -1.779 43.973 1.00 76.75 166 GLY A O 1
ATOM 1367 N N . LYS A 1 167 ? -29.102 -0.126 43.047 1.00 77.62 167 LYS A N 1
ATOM 1368 C CA . LYS A 1 167 ? -29.120 0.712 44.258 1.00 77.62 167 LYS A CA 1
ATOM 1369 C C . LYS A 1 167 ? -30.504 1.258 44.588 1.00 77.62 167 LYS A C 1
ATOM 1371 O O . LYS A 1 167 ? -30.817 1.412 45.759 1.00 77.62 167 LYS A O 1
ATOM 1376 N N . GLU A 1 168 ? -31.279 1.631 43.578 1.00 74.50 168 GLU A N 1
ATOM 1377 C CA . GLU A 1 168 ? -32.639 2.141 43.750 1.00 74.50 168 GLU A CA 1
ATOM 1378 C C . GLU A 1 168 ? -33.566 1.017 44.231 1.00 74.50 168 GLU A C 1
ATOM 1380 O O . GLU A 1 168 ? -34.324 1.210 45.175 1.00 74.50 168 GLU A O 1
ATOM 1385 N N . GLU A 1 169 ? -33.409 -0.184 43.671 1.00 74.88 169 GLU A N 1
ATOM 1386 C CA . GLU A 1 169 ? -34.099 -1.404 44.093 1.00 74.88 169 GLU A CA 1
ATOM 1387 C C . GLU A 1 169 ? -33.711 -1.810 45.527 1.00 74.88 169 GLU A C 1
ATOM 1389 O O . GLU A 1 169 ? -34.596 -2.017 46.354 1.00 74.88 169 GLU A O 1
ATOM 1394 N N . ASP A 1 170 ? -32.416 -1.806 45.870 1.00 74.19 170 ASP A N 1
ATOM 1395 C CA . ASP A 1 170 ? -31.929 -2.048 47.238 1.00 74.19 170 ASP A CA 1
ATOM 1396 C C . ASP A 1 170 ? -32.516 -1.036 48.234 1.00 74.19 170 ASP A C 1
ATOM 1398 O O . ASP A 1 170 ? -32.956 -1.415 49.316 1.00 74.19 170 ASP A O 1
ATOM 1402 N N . HIS A 1 171 ? -32.575 0.250 47.870 1.00 77.31 171 HIS A N 1
ATOM 1403 C CA . HIS A 1 171 ? -33.091 1.301 48.750 1.00 77.31 171 HIS A CA 1
ATOM 1404 C C . HIS A 1 171 ? -34.608 1.183 48.974 1.00 77.31 171 HIS A C 1
ATOM 1406 O O . HIS A 1 171 ? -35.090 1.459 50.074 1.00 77.31 171 HIS A O 1
ATOM 1412 N N . ILE A 1 172 ? -35.361 0.754 47.953 1.00 79.12 172 ILE A N 1
ATOM 1413 C CA . ILE A 1 172 ? -36.800 0.469 48.064 1.00 79.12 172 ILE A CA 1
ATOM 1414 C C . ILE A 1 172 ? -37.026 -0.770 48.942 1.00 79.12 172 ILE A C 1
ATOM 1416 O O . ILE A 1 172 ? -37.854 -0.728 49.853 1.00 79.12 172 ILE A O 1
ATOM 1420 N N . LEU A 1 173 ? -36.263 -1.846 48.717 1.00 78.06 173 LEU A N 1
ATOM 1421 C CA . LEU A 1 173 ? -36.344 -3.083 49.503 1.00 78.06 173 LEU A CA 1
ATOM 1422 C C . LEU A 1 173 ? -35.934 -2.874 50.967 1.00 78.06 173 LEU A C 1
ATOM 1424 O O . LEU A 1 173 ? -36.490 -3.513 51.863 1.00 78.06 173 LEU A O 1
ATOM 1428 N N . GLU A 1 174 ? -34.969 -1.992 51.231 1.00 79.38 174 GLU A N 1
ATOM 1429 C CA . GLU A 1 174 ? -34.542 -1.636 52.585 1.00 79.38 174 GLU A CA 1
ATOM 1430 C C . GLU A 1 174 ? -35.617 -0.811 53.310 1.00 79.38 174 GLU A C 1
ATOM 1432 O O . GLU A 1 174 ? -35.920 -1.074 54.478 1.00 79.38 174 GLU A O 1
ATOM 1437 N N . GLU A 1 175 ? -36.272 0.123 52.612 1.00 81.50 175 GLU A N 1
ATOM 1438 C CA . GLU A 1 175 ? -37.396 0.878 53.170 1.00 81.50 175 GLU A CA 1
ATOM 1439 C C . GLU A 1 175 ? -38.623 -0.016 53.436 1.00 81.50 175 GLU A C 1
ATOM 1441 O O . GLU A 1 175 ? -39.275 0.120 54.477 1.00 81.50 175 GLU A O 1
ATOM 1446 N N . GLU A 1 176 ? -38.917 -0.964 52.541 1.00 83.25 176 GLU A N 1
ATOM 1447 C CA . GLU A 1 176 ? -39.984 -1.954 52.726 1.00 83.25 176 GLU A CA 1
ATOM 1448 C C . GLU A 1 176 ? -39.683 -2.901 53.898 1.00 83.25 176 GLU A C 1
ATOM 1450 O O . GLU A 1 176 ? -40.538 -3.090 54.766 1.00 83.25 176 GLU A O 1
ATOM 1455 N N . ASN A 1 177 ? -38.454 -3.426 54.001 1.00 83.88 177 ASN A N 1
ATOM 1456 C CA . ASN A 1 177 ? -38.041 -4.258 55.138 1.00 83.88 177 ASN A CA 1
ATOM 1457 C C . ASN A 1 177 ? -38.166 -3.515 56.467 1.00 83.88 177 ASN A C 1
ATOM 1459 O O . ASN A 1 177 ? -38.634 -4.091 57.449 1.00 83.88 177 ASN A O 1
ATOM 1463 N N . LYS A 1 178 ? -37.787 -2.234 56.512 1.00 91.62 178 LYS A N 1
ATOM 1464 C CA . LYS A 1 178 ? -37.930 -1.425 57.724 1.00 91.62 178 LYS A CA 1
ATOM 1465 C C . LYS A 1 178 ? -39.397 -1.298 58.149 1.00 91.62 178 LYS A C 1
ATOM 1467 O O . LYS A 1 178 ? -39.703 -1.518 59.320 1.00 91.62 178 LYS A O 1
ATOM 1472 N N . LYS A 1 179 ? -40.306 -1.009 57.208 1.00 90.50 179 LYS A N 1
ATOM 1473 C CA . LYS A 1 179 ? -41.757 -0.943 57.481 1.00 90.50 179 LYS A CA 1
ATOM 1474 C C . LYS A 1 179 ? -42.301 -2.289 57.965 1.00 90.50 179 LYS A C 1
ATOM 1476 O O . LYS A 1 179 ? -43.018 -2.335 58.961 1.00 90.50 179 LYS A O 1
ATOM 1481 N N . LEU A 1 180 ? -41.896 -3.387 57.325 1.00 90.12 180 LEU A N 1
ATOM 1482 C CA . LEU A 1 180 ? -42.286 -4.741 57.731 1.00 90.12 180 LEU A CA 1
ATOM 1483 C C . LEU A 1 180 ? -41.800 -5.099 59.142 1.00 90.12 180 LEU A C 1
ATOM 1485 O O . LEU A 1 180 ? -42.533 -5.749 59.888 1.00 90.12 180 LEU A O 1
ATOM 1489 N N . VAL A 1 181 ? -40.590 -4.682 59.529 1.00 91.69 181 VAL A N 1
ATOM 1490 C CA . VAL A 1 181 ? -40.069 -4.887 60.890 1.00 91.69 181 VAL A CA 1
ATOM 1491 C C . VAL A 1 181 ? -40.881 -4.092 61.911 1.00 91.69 181 VAL A C 1
ATOM 1493 O O . VAL A 1 181 ? -41.304 -4.668 62.912 1.00 91.69 181 VAL A O 1
ATOM 1496 N N . GLU A 1 182 ? -41.164 -2.813 61.645 1.00 91.88 182 GLU A N 1
ATOM 1497 C CA . GLU A 1 182 ? -41.991 -1.983 62.533 1.00 91.88 182 GLU A CA 1
ATOM 1498 C C . GLU A 1 182 ? -43.400 -2.568 62.718 1.00 91.88 182 GLU A C 1
ATOM 1500 O O . GLU A 1 182 ? -43.915 -2.628 63.836 1.00 91.88 182 GLU A O 1
ATOM 1505 N N . ASP A 1 183 ? -44.028 -3.038 61.641 1.00 90.19 183 ASP A N 1
ATOM 1506 C CA . ASP A 1 183 ? -45.362 -3.636 61.715 1.00 90.19 183 ASP A CA 1
ATOM 1507 C C . ASP A 1 183 ? -45.343 -4.993 62.421 1.00 90.19 183 ASP A C 1
ATOM 1509 O O . ASP A 1 183 ? -46.233 -5.281 63.226 1.00 90.19 183 ASP A O 1
ATOM 1513 N N . LYS A 1 184 ? -44.293 -5.797 62.212 1.00 90.50 184 LYS A N 1
ATOM 1514 C CA . LYS A 1 184 ? -44.079 -7.043 62.956 1.00 90.50 184 LYS A CA 1
ATOM 1515 C C . LYS A 1 184 ? -43.938 -6.784 64.456 1.00 90.50 184 LYS A C 1
ATOM 1517 O O . LYS A 1 184 ? -44.533 -7.518 65.243 1.00 90.50 184 LYS A O 1
ATOM 1522 N N . GLU A 1 185 ? -43.198 -5.751 64.859 1.00 91.69 185 GLU A N 1
ATOM 1523 C CA . GLU A 1 185 ? -43.070 -5.365 66.269 1.00 91.69 185 GLU A CA 1
ATOM 1524 C C . GLU A 1 185 ? -44.410 -4.905 66.854 1.00 91.69 185 GLU A C 1
ATOM 1526 O O . GLU A 1 185 ? -44.805 -5.382 67.921 1.00 91.69 185 GLU A O 1
ATOM 1531 N N . LYS A 1 186 ? -45.164 -4.052 66.146 1.00 92.75 186 LYS A N 1
ATOM 1532 C CA . LYS A 1 186 ? -46.509 -3.626 66.580 1.00 92.75 186 LYS A CA 1
ATOM 1533 C C . LYS A 1 186 ? -47.433 -4.825 66.772 1.00 92.75 186 LYS A C 1
ATOM 1535 O O . LYS A 1 186 ? -47.977 -4.994 67.864 1.00 92.75 186 LYS A O 1
ATOM 1540 N N . LEU A 1 187 ? -47.537 -5.699 65.770 1.00 91.44 187 LEU A N 1
ATOM 1541 C CA . LEU A 1 187 ? -48.329 -6.931 65.837 1.00 91.44 187 LEU A CA 1
ATOM 1542 C C . LEU A 1 187 ? -47.894 -7.821 67.003 1.00 91.44 187 LEU A C 1
ATOM 1544 O O . LEU A 1 187 ? -48.739 -8.341 67.725 1.00 91.44 187 LEU A O 1
ATOM 1548 N N . GLN A 1 188 ? -46.589 -7.962 67.242 1.00 91.88 188 GLN A N 1
ATOM 1549 C CA . GLN A 1 188 ? -46.076 -8.740 68.367 1.00 91.88 188 GLN A CA 1
ATOM 1550 C C . GLN A 1 188 ? -46.459 -8.119 69.719 1.00 91.88 188 GLN A C 1
ATOM 1552 O O . GLN A 1 188 ? -46.817 -8.850 70.646 1.00 91.88 188 GLN A O 1
ATOM 1557 N N . THR A 1 189 ? -46.430 -6.787 69.846 1.00 92.19 189 THR A N 1
ATOM 1558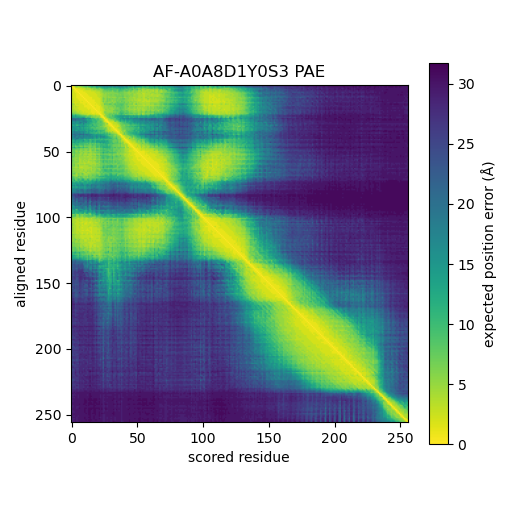 C CA . THR A 1 189 ? -46.878 -6.108 71.072 1.00 92.19 189 THR A CA 1
ATOM 1559 C C . THR A 1 189 ? -48.381 -6.242 71.295 1.00 92.19 189 THR A C 1
ATOM 1561 O O . THR A 1 189 ? -48.799 -6.454 72.433 1.00 92.19 189 THR A O 1
ATOM 1564 N N . GLU A 1 190 ? -49.199 -6.165 70.243 1.00 92.44 190 GLU A N 1
ATOM 1565 C CA . GLU A 1 190 ? -50.643 -6.389 70.345 1.00 92.44 190 GLU A CA 1
ATOM 1566 C C . GLU A 1 190 ? -50.958 -7.835 70.707 1.00 92.44 190 GLU A C 1
ATOM 1568 O O . GLU A 1 190 ? -51.735 -8.079 71.627 1.00 92.44 190 GLU A O 1
ATOM 1573 N N . LEU A 1 191 ? -50.291 -8.795 70.067 1.00 90.69 191 LEU A N 1
ATOM 1574 C CA . LEU A 1 191 ? -50.460 -10.214 70.357 1.00 90.69 191 LEU A CA 1
ATOM 1575 C C . LEU A 1 191 ? -50.062 -10.531 71.802 1.00 90.69 191 LEU A C 1
ATOM 1577 O O . LEU A 1 191 ? -50.771 -11.270 72.482 1.00 90.69 191 LEU A O 1
ATOM 1581 N N . LYS A 1 192 ? -48.992 -9.909 72.315 1.00 93.00 192 LYS A N 1
ATOM 1582 C CA . LYS A 1 192 ? -48.603 -10.022 73.727 1.00 93.00 192 LYS A CA 1
ATOM 1583 C C . LYS A 1 192 ? -49.653 -9.415 74.662 1.00 93.00 192 LYS A C 1
ATOM 1585 O O . LYS A 1 192 ? -50.057 -10.078 75.609 1.00 93.00 192 LYS A O 1
ATOM 1590 N N . LYS A 1 193 ? -50.167 -8.214 74.366 1.00 94.50 193 LYS A N 1
ATOM 1591 C CA . LYS A 1 193 ? -51.246 -7.579 75.151 1.00 94.50 193 LYS A CA 1
ATOM 1592 C C . LYS A 1 193 ? -52.519 -8.428 75.178 1.00 94.50 193 LYS A C 1
ATOM 1594 O O . LYS A 1 193 ? -53.117 -8.592 76.238 1.00 94.50 193 LYS A O 1
ATOM 1599 N N . VAL A 1 194 ? -52.931 -8.966 74.030 1.00 92.94 194 VAL A N 1
ATOM 1600 C CA . VAL A 1 194 ? -54.108 -9.838 73.915 1.00 92.94 194 VAL A CA 1
ATOM 1601 C C . VAL A 1 194 ? -53.874 -11.153 74.655 1.00 92.94 194 VAL A C 1
ATOM 1603 O O . VAL A 1 194 ? -54.759 -11.598 75.377 1.00 92.94 194 VAL A O 1
ATOM 1606 N N . SER A 1 195 ? -52.683 -11.744 74.543 1.00 91.69 195 SER A N 1
ATOM 1607 C CA . SER A 1 195 ? -52.300 -12.946 75.292 1.00 91.69 195 SER A CA 1
ATOM 1608 C C . SER A 1 195 ? -52.338 -12.714 76.806 1.00 91.69 195 SER A C 1
ATOM 1610 O O . SER A 1 195 ? -52.899 -13.527 77.540 1.00 91.69 195 SER A O 1
ATOM 1612 N N . ASP A 1 196 ? -51.792 -11.595 77.285 1.00 92.25 196 ASP A N 1
ATOM 1613 C CA . ASP A 1 196 ? -51.809 -11.233 78.705 1.00 92.25 196 ASP A CA 1
ATOM 1614 C C . ASP A 1 196 ? -53.253 -11.022 79.194 1.00 92.25 196 ASP A C 1
ATOM 1616 O O . ASP A 1 196 ? -53.649 -11.574 80.224 1.00 92.25 196 ASP A O 1
ATOM 1620 N N . ALA A 1 197 ? -54.078 -10.306 78.420 1.00 93.25 197 ALA A N 1
ATOM 1621 C CA . ALA A 1 197 ? -55.499 -10.114 78.714 1.00 93.25 197 ALA A CA 1
ATOM 1622 C C . ALA A 1 197 ? -56.280 -11.439 78.732 1.00 93.25 197 ALA A C 1
ATOM 1624 O O . ALA A 1 197 ? -57.100 -11.652 79.626 1.00 93.25 197 ALA A O 1
ATOM 1625 N N . LEU A 1 198 ? -55.997 -12.345 77.792 1.00 91.31 198 LEU A N 1
ATOM 1626 C CA . LEU A 1 198 ? -56.606 -13.671 77.728 1.00 91.31 198 LEU A CA 1
ATOM 1627 C C . LEU A 1 198 ? -56.214 -14.520 78.941 1.00 91.31 198 LEU A C 1
ATOM 1629 O O . LEU A 1 198 ? -57.081 -15.145 79.543 1.00 91.31 198 LEU A O 1
ATOM 1633 N N . SER A 1 199 ? -54.939 -14.506 79.344 1.00 89.62 199 SER A N 1
ATOM 1634 C CA . SER A 1 199 ? -54.476 -15.228 80.537 1.00 89.62 199 SER A CA 1
ATOM 1635 C C . SER A 1 199 ? -55.142 -14.709 81.816 1.00 89.62 199 SER A C 1
ATOM 1637 O O . SER A 1 199 ? -55.549 -15.494 82.672 1.00 89.62 199 SER A O 1
ATOM 1639 N N . LYS A 1 200 ? -55.336 -13.387 81.917 1.00 93.19 200 LYS A N 1
ATOM 1640 C CA . LYS A 1 200 ? -56.052 -12.762 83.029 1.00 93.19 200 LYS A CA 1
ATOM 1641 C C . LYS A 1 200 ? -57.522 -13.175 83.035 1.00 93.19 200 LYS A C 1
ATOM 1643 O O . LYS A 1 200 ? -58.002 -13.641 84.060 1.00 93.19 200 LYS A O 1
ATOM 1648 N N . ALA A 1 201 ? -58.195 -13.101 81.888 1.00 90.12 201 ALA A N 1
ATOM 1649 C CA . ALA A 1 201 ? -59.576 -13.554 81.752 1.00 90.12 201 ALA A CA 1
ATOM 1650 C C . ALA A 1 201 ? -59.725 -15.054 82.067 1.00 90.12 201 ALA A C 1
ATOM 1652 O O . ALA A 1 201 ? -60.686 -15.454 82.716 1.00 90.12 201 ALA A O 1
ATOM 1653 N N . GLN A 1 202 ? -58.762 -15.891 81.668 1.00 89.81 202 GLN A N 1
ATOM 1654 C CA . GLN A 1 202 ? -58.756 -17.318 81.992 1.00 89.81 202 GLN A CA 1
A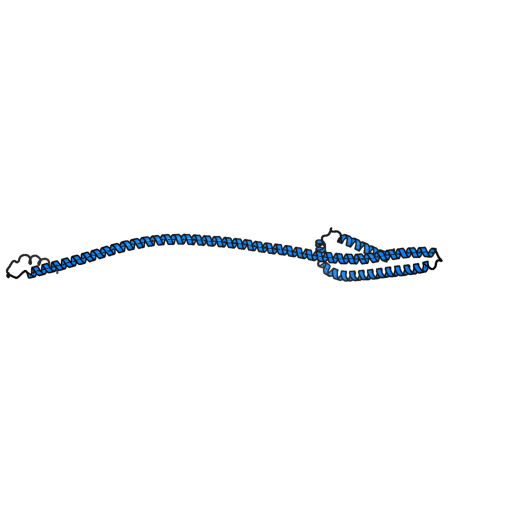TOM 1655 C C . GLN A 1 202 ? -58.598 -17.555 83.503 1.00 89.81 202 GLN A C 1
ATOM 1657 O O . GLN A 1 202 ? -59.304 -18.395 84.064 1.00 89.81 202 GLN A O 1
ATOM 1662 N N . ASN A 1 203 ? -57.720 -16.801 84.174 1.00 91.50 203 ASN A N 1
ATOM 1663 C CA . ASN A 1 203 ? -57.578 -16.840 85.631 1.00 91.50 203 ASN A CA 1
ATOM 1664 C C . ASN A 1 203 ? -58.860 -16.364 86.332 1.00 91.50 203 ASN A C 1
ATOM 1666 O O . ASN A 1 203 ? -59.320 -17.015 87.269 1.00 91.50 203 ASN A O 1
ATOM 1670 N N . ASP A 1 204 ? -59.485 -15.291 85.846 1.00 91.94 204 ASP A N 1
ATOM 1671 C CA . ASP A 1 204 ? -60.752 -14.779 86.373 1.00 91.94 204 ASP A CA 1
ATOM 1672 C C . ASP A 1 204 ? -61.872 -15.827 86.216 1.00 91.94 204 ASP A C 1
ATOM 1674 O O . ASP A 1 204 ? -62.558 -16.147 87.183 1.00 91.94 204 ASP A O 1
ATOM 1678 N N . VAL A 1 205 ? -61.992 -16.483 85.056 1.00 91.50 205 VAL A N 1
ATOM 1679 C CA . VAL A 1 205 ? -62.947 -17.591 84.851 1.00 91.50 205 VAL A CA 1
ATOM 1680 C C . VAL A 1 205 ? -62.648 -18.772 85.776 1.00 91.50 205 VAL A C 1
ATOM 1682 O O . VAL A 1 205 ? -63.570 -19.359 86.343 1.00 91.50 205 VAL A O 1
ATOM 1685 N N . MET A 1 206 ? -61.375 -19.127 85.971 1.00 89.44 206 MET A N 1
ATOM 1686 C CA . MET A 1 206 ? -60.990 -20.205 86.883 1.00 89.44 206 MET A CA 1
ATOM 1687 C C . MET A 1 206 ? -61.343 -19.868 88.337 1.00 89.44 206 MET A C 1
ATOM 1689 O O . MET A 1 206 ? -61.877 -20.719 89.050 1.00 89.44 206 MET A O 1
ATOM 1693 N N . THR A 1 207 ? -61.112 -18.627 88.775 1.00 89.88 207 THR A N 1
ATOM 1694 C CA . THR A 1 207 ? -61.498 -18.176 90.121 1.00 89.88 207 THR A CA 1
ATOM 1695 C C . THR A 1 207 ? -63.014 -18.131 90.291 1.00 89.88 207 THR A C 1
ATOM 1697 O O . THR A 1 207 ? -63.509 -18.632 91.301 1.00 89.88 207 THR A O 1
ATOM 1700 N N . MET A 1 208 ? -63.764 -17.651 89.293 1.00 86.50 208 MET A N 1
ATOM 1701 C CA . MET A 1 208 ? -65.231 -17.697 89.286 1.00 86.50 208 MET A CA 1
ATOM 1702 C C . MET A 1 208 ? -65.755 -19.134 89.333 1.00 86.50 208 MET A C 1
ATOM 1704 O O . MET A 1 208 ? -66.697 -19.414 90.070 1.00 86.50 208 MET A O 1
ATOM 1708 N N . LYS A 1 209 ? -65.130 -20.067 88.604 1.00 91.00 209 LYS A N 1
ATOM 1709 C CA . LYS A 1 209 ? -65.485 -21.491 88.652 1.00 91.00 209 LYS A CA 1
ATOM 1710 C C . LYS A 1 209 ? -65.280 -22.065 90.055 1.00 91.00 209 LYS A C 1
ATOM 1712 O O . LYS A 1 209 ? -66.197 -22.676 90.592 1.00 91.00 209 LYS A O 1
ATOM 1717 N N . VAL A 1 210 ? -64.130 -21.809 90.684 1.00 91.00 210 VAL A N 1
ATOM 1718 C CA . VAL A 1 210 ? -63.856 -22.246 92.067 1.00 91.00 210 VAL A CA 1
ATOM 1719 C C . VAL A 1 210 ? -64.833 -21.609 93.059 1.00 91.00 210 VAL A C 1
ATOM 1721 O O . VAL A 1 210 ? -65.310 -22.286 93.967 1.00 91.00 210 VAL A O 1
ATOM 1724 N N . GLN A 1 211 ? -65.161 -20.323 92.900 1.00 90.81 211 GLN A N 1
ATOM 1725 C CA . GLN A 1 211 ? -66.165 -19.650 93.728 1.00 90.81 211 GLN A CA 1
ATOM 1726 C C . GLN A 1 211 ? -67.559 -20.259 93.544 1.00 90.81 211 GLN A C 1
ATOM 1728 O O . GLN A 1 211 ? -68.233 -20.518 94.536 1.00 90.81 211 GLN A O 1
ATOM 1733 N N . SER A 1 212 ? -67.966 -20.549 92.306 1.00 88.50 212 SER A N 1
ATOM 1734 C CA . SER A 1 212 ? -69.239 -21.208 92.002 1.00 88.50 212 SER A CA 1
ATOM 1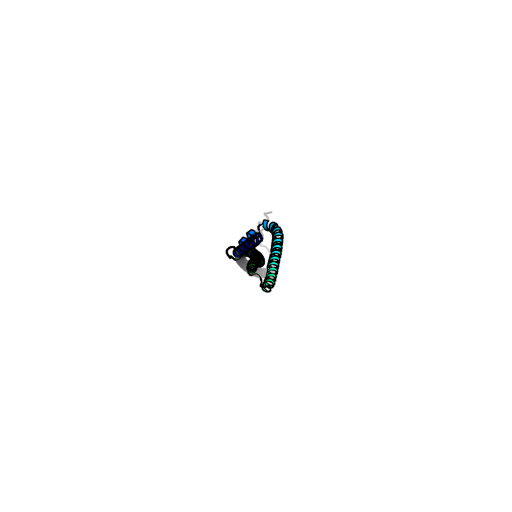735 C C . SER A 1 212 ? -69.305 -22.622 92.582 1.00 88.50 212 SER A C 1
ATOM 1737 O O . SER A 1 212 ? -70.333 -23.001 93.131 1.00 88.50 212 SER A O 1
ATOM 1739 N N . GLU A 1 213 ? -68.222 -23.401 92.499 1.00 88.06 213 GLU A N 1
ATOM 1740 C CA . GLU A 1 213 ? -68.142 -24.739 93.104 1.00 88.06 213 GLU A CA 1
ATOM 1741 C C . GLU A 1 213 ? -68.219 -24.676 94.635 1.00 88.06 213 GLU A C 1
ATOM 1743 O O . GLU A 1 213 ? -68.893 -25.500 95.253 1.00 88.06 213 GLU A O 1
ATOM 1748 N N . ARG A 1 214 ? -67.560 -23.691 95.262 1.00 89.06 214 ARG A N 1
ATOM 1749 C CA . ARG A 1 214 ? -67.674 -23.446 96.710 1.00 89.06 214 ARG A CA 1
ATOM 1750 C C . ARG A 1 214 ? -69.102 -23.064 97.095 1.00 89.06 214 ARG A C 1
ATOM 1752 O O . ARG A 1 214 ? -69.645 -23.656 98.018 1.00 89.06 214 ARG A O 1
ATOM 1759 N N . LEU A 1 215 ? -69.718 -22.136 96.362 1.00 87.69 215 LEU A N 1
ATOM 1760 C CA . LEU A 1 215 ? -71.093 -21.705 96.605 1.00 87.69 215 LEU A CA 1
ATOM 1761 C C . LEU A 1 215 ? -72.087 -22.862 96.442 1.00 87.69 215 LEU A C 1
ATOM 1763 O O . LEU A 1 215 ? -72.970 -23.016 97.276 1.00 87.69 215 LEU A O 1
ATOM 1767 N N . SER A 1 216 ? -71.921 -23.705 95.418 1.00 87.62 216 SER A N 1
ATOM 1768 C CA . SER A 1 216 ? -72.758 -24.897 95.219 1.00 87.62 216 SER A CA 1
ATOM 1769 C C . SER A 1 216 ? -72.678 -25.855 96.410 1.00 87.62 216 SER A C 1
ATOM 1771 O O . SER A 1 216 ? -73.703 -26.361 96.848 1.00 87.62 216 SER A O 1
ATOM 1773 N N . LYS A 1 217 ? -71.479 -26.070 96.969 1.00 89.00 217 LYS A N 1
ATOM 1774 C CA . LYS A 1 217 ? -71.293 -26.927 98.153 1.00 89.00 217 LYS A CA 1
ATOM 1775 C C . LYS A 1 217 ? -71.964 -26.355 99.403 1.00 89.00 217 LYS A C 1
ATOM 1777 O O . LYS A 1 217 ? -72.583 -27.113 100.141 1.00 89.00 217 LYS A O 1
ATOM 1782 N N . GLU A 1 218 ? -71.856 -25.046 99.631 1.00 85.50 218 GLU A N 1
ATOM 1783 C CA . GLU A 1 218 ? -72.565 -24.359 100.725 1.00 85.50 218 GLU A CA 1
ATOM 1784 C C . GLU A 1 218 ? -74.087 -24.471 100.558 1.00 85.50 218 GLU A C 1
ATOM 1786 O O . GLU A 1 218 ? -74.798 -24.773 101.513 1.00 85.50 218 GLU A O 1
ATOM 1791 N N . TYR A 1 219 ? -74.592 -24.311 99.330 1.00 84.94 219 TYR A N 1
ATOM 1792 C CA . TYR A 1 219 ? -76.007 -24.527 99.018 1.00 84.94 219 TYR A CA 1
ATOM 1793 C C . TYR A 1 219 ? -76.461 -25.960 99.329 1.00 84.94 219 TYR A C 1
ATOM 1795 O O . TYR A 1 219 ? -77.508 -26.138 99.950 1.00 84.94 219 TYR A O 1
ATOM 1803 N N . ASP A 1 220 ? -75.682 -26.974 98.942 1.00 88.00 220 ASP A N 1
ATOM 1804 C CA . ASP A 1 220 ? -75.995 -28.381 99.225 1.00 88.00 220 ASP A CA 1
ATOM 1805 C C . ASP A 1 220 ? -75.990 -28.688 100.733 1.00 88.00 220 ASP A C 1
ATOM 1807 O O . ASP A 1 220 ? -76.824 -29.459 101.214 1.00 88.00 220 ASP A O 1
ATOM 1811 N N . LEU A 1 221 ? -75.064 -28.087 101.492 1.00 87.06 221 LEU A N 1
ATOM 1812 C CA . LEU A 1 221 ? -75.010 -28.200 102.955 1.00 87.06 221 LEU A CA 1
ATOM 1813 C C . LEU A 1 221 ? -76.233 -27.556 103.611 1.00 87.06 221 LEU A C 1
ATOM 1815 O O . LEU A 1 221 ? -76.892 -28.199 104.426 1.00 87.06 221 LEU A O 1
ATOM 1819 N N . LEU A 1 222 ? -76.590 -26.339 103.197 1.00 83.75 222 LEU A N 1
ATOM 1820 C CA . LEU A 1 222 ? -77.776 -25.642 103.692 1.00 83.75 222 LEU A CA 1
ATOM 1821 C C . LEU A 1 222 ? -79.063 -26.425 103.388 1.00 83.75 222 LEU A C 1
ATOM 1823 O O . LEU A 1 222 ? -79.967 -26.483 104.219 1.00 83.75 222 LEU A O 1
ATOM 1827 N N . LEU A 1 223 ? -79.152 -27.063 102.212 1.00 80.62 223 LEU A N 1
ATOM 1828 C CA . LEU A 1 223 ? -80.286 -27.921 101.857 1.00 80.62 223 LEU A CA 1
ATOM 1829 C C . LEU A 1 223 ? -80.385 -29.143 102.782 1.00 80.62 223 LEU A C 1
ATOM 1831 O O . LEU A 1 223 ? -81.489 -29.522 103.181 1.00 80.62 223 LEU A O 1
ATOM 1835 N N . LYS A 1 224 ? -79.241 -29.749 103.1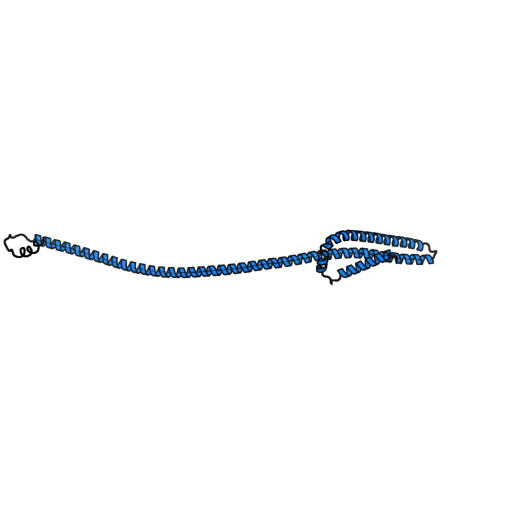35 1.00 83.88 224 LYS A N 1
ATOM 1836 C CA . LYS A 1 224 ? -79.178 -30.860 104.096 1.00 83.88 224 LYS A CA 1
ATOM 1837 C C . LYS A 1 224 ? -79.608 -30.418 105.488 1.00 83.88 224 LYS A C 1
ATOM 1839 O O . LYS A 1 224 ? -80.492 -31.063 106.043 1.00 83.88 224 LYS A O 1
ATOM 1844 N N . GLU A 1 225 ? -79.094 -29.300 106.000 1.00 81.19 225 GLU A N 1
ATOM 1845 C CA . GLU A 1 225 ? -79.538 -28.738 107.284 1.00 81.19 225 GLU A CA 1
ATOM 1846 C C . GLU A 1 225 ? -81.044 -28.442 107.279 1.00 81.19 225 GLU A C 1
ATOM 1848 O O . GLU A 1 225 ? -81.754 -28.803 108.217 1.00 81.19 225 GLU A O 1
ATOM 1853 N N . HIS A 1 226 ? -81.571 -27.861 106.195 1.00 76.75 226 HIS A N 1
ATOM 1854 C CA . HIS A 1 226 ? -83.012 -27.664 106.032 1.00 76.75 226 HIS A CA 1
ATOM 1855 C C . HIS A 1 226 ? -83.788 -28.987 106.078 1.00 76.75 226 HIS A C 1
ATOM 1857 O O . HIS A 1 226 ? -84.837 -29.054 106.721 1.00 76.75 226 HIS A O 1
ATOM 1863 N N . SER A 1 227 ? -83.282 -30.038 105.424 1.00 75.06 227 SER A N 1
ATOM 1864 C CA . SER A 1 227 ? -83.909 -31.364 105.432 1.00 75.06 227 SER A CA 1
ATOM 1865 C C . SER A 1 227 ? -83.861 -32.036 106.810 1.00 75.06 227 SER A C 1
ATOM 1867 O O . SER A 1 227 ? -84.845 -32.645 107.229 1.00 75.06 227 SER A O 1
ATOM 1869 N N . GLU A 1 228 ? -82.766 -31.866 107.554 1.00 74.25 228 GLU A N 1
ATOM 1870 C CA . GLU A 1 228 ? -82.589 -32.390 108.910 1.00 74.25 228 GLU A CA 1
ATOM 1871 C C . GLU A 1 228 ? -83.477 -31.650 109.916 1.00 74.25 228 GLU A C 1
ATOM 1873 O O . GLU A 1 228 ? -84.163 -32.284 110.718 1.00 74.25 228 GLU A O 1
ATOM 1878 N N . LEU A 1 229 ? -83.568 -30.319 109.827 1.00 67.00 229 LEU A N 1
ATOM 1879 C CA . LEU A 1 229 ? -84.508 -29.518 110.621 1.00 67.00 229 LEU A CA 1
ATOM 1880 C C . LEU A 1 229 ? -85.969 -29.893 110.331 1.00 67.00 229 LEU A C 1
ATOM 1882 O O . LEU A 1 229 ? -86.801 -29.891 111.237 1.00 67.00 229 LEU A O 1
ATOM 1886 N N . GLN A 1 230 ? -86.285 -30.263 109.088 1.00 62.44 230 GLN A N 1
ATOM 1887 C CA . GLN A 1 230 ? -87.613 -30.738 108.704 1.00 62.44 230 GLN A CA 1
ATOM 1888 C C . GLN A 1 230 ? -87.894 -32.176 109.189 1.00 62.44 230 GLN A C 1
ATOM 1890 O O . GLN A 1 230 ? -89.044 -32.495 109.489 1.00 62.44 230 GLN A O 1
ATOM 1895 N N . ALA A 1 231 ? -86.867 -33.023 109.327 1.00 62.59 231 ALA A N 1
ATOM 1896 C CA . ALA A 1 231 ? -86.962 -34.378 109.883 1.00 62.59 231 ALA A CA 1
ATOM 1897 C C . ALA A 1 231 ? -86.989 -34.411 111.425 1.00 62.59 231 ALA A C 1
ATOM 1899 O O . ALA A 1 231 ? -87.625 -35.284 112.014 1.00 62.59 231 ALA A O 1
ATOM 1900 N N . THR A 1 232 ? -86.373 -33.425 112.087 1.00 54.25 232 THR A N 1
ATOM 1901 C CA . THR A 1 232 ? -86.369 -33.262 113.560 1.00 54.25 232 THR A CA 1
ATOM 1902 C C . THR A 1 232 ? -87.665 -32.616 114.082 1.00 54.25 232 THR A C 1
ATOM 1904 O O . THR A 1 232 ? -87.776 -32.241 115.247 1.00 54.25 232 THR A O 1
ATOM 1907 N N . LEU A 1 233 ? -88.691 -32.536 113.231 1.00 46.03 233 LEU A N 1
ATOM 1908 C CA . LEU A 1 233 ? -90.046 -32.096 113.549 1.00 46.03 233 LEU A CA 1
ATOM 1909 C C . LEU A 1 233 ? -91.019 -33.301 113.573 1.00 46.03 233 LEU A C 1
ATOM 1911 O O . LEU A 1 233 ? -91.780 -33.499 112.623 1.00 46.03 233 LEU A O 1
ATOM 1915 N N . PRO A 1 234 ? -91.070 -34.115 114.652 1.00 43.25 234 PRO A N 1
ATOM 1916 C CA . PRO A 1 234 ? -92.216 -34.971 114.916 1.00 43.25 234 PRO A CA 1
ATOM 1917 C C . PRO A 1 234 ? -93.386 -34.144 115.465 1.00 43.25 234 PRO A C 1
ATOM 1919 O O . PRO A 1 234 ? -93.308 -33.483 116.500 1.00 43.25 234 PRO A O 1
ATOM 1922 N N . LEU A 1 235 ? -94.487 -34.220 114.724 1.00 39.12 235 LEU A N 1
ATOM 1923 C CA . LEU A 1 235 ? -95.820 -33.689 114.989 1.00 39.12 235 LEU A CA 1
ATOM 1924 C C . LEU A 1 235 ? -96.333 -33.975 116.416 1.00 39.12 235 LEU A C 1
ATOM 1926 O O . LEU A 1 235 ? -96.659 -35.114 116.741 1.00 39.12 235 LEU A O 1
ATOM 1930 N N . ALA A 1 236 ? -96.588 -32.922 117.194 1.00 33.03 236 ALA A N 1
ATOM 1931 C CA . ALA A 1 236 ? -97.821 -32.855 117.975 1.00 33.03 236 ALA A CA 1
ATOM 1932 C C . ALA A 1 236 ? -98.839 -32.056 117.146 1.00 33.03 236 ALA A C 1
ATOM 1934 O O . ALA A 1 236 ? -98.567 -30.947 116.685 1.00 33.03 236 ALA A O 1
ATOM 1935 N N . GLN A 1 237 ? -99.969 -32.696 116.866 1.00 37.50 237 GLN A N 1
ATOM 1936 C CA . GLN A 1 237 ? -101.005 -32.268 115.933 1.00 37.50 237 GLN A CA 1
ATOM 1937 C C . GLN A 1 237 ? -101.675 -30.923 116.292 1.00 37.50 237 GLN A C 1
ATOM 1939 O O . GLN A 1 237 ? -101.697 -30.470 117.430 1.00 37.50 237 GLN A O 1
ATOM 1944 N N . SER A 1 238 ? -102.244 -30.332 115.241 1.00 34.00 238 SER A N 1
ATOM 1945 C CA . SER A 1 238 ? -103.114 -29.149 115.100 1.00 34.00 238 SER A CA 1
ATOM 1946 C C . SER A 1 238 ? -104.128 -28.933 116.251 1.00 34.00 238 SER A C 1
ATOM 1948 O O . SER A 1 238 ? -104.613 -29.929 116.782 1.00 34.00 238 SER A O 1
ATOM 1950 N N . PRO A 1 239 ? -104.575 -27.690 116.575 1.00 41.81 239 PRO A N 1
ATOM 1951 C CA . PRO A 1 239 ? -105.320 -26.854 115.624 1.00 41.81 239 PRO A CA 1
ATOM 1952 C C . PRO A 1 239 ? -105.068 -25.330 115.701 1.00 41.81 239 PRO A C 1
ATOM 1954 O O . PRO A 1 239 ? -104.674 -24.758 116.707 1.00 41.81 239 PRO A O 1
ATOM 1957 N N . SER A 1 240 ? -105.429 -24.655 114.606 1.00 30.84 240 SER A N 1
ATOM 1958 C CA . SER A 1 240 ? -105.842 -23.243 114.558 1.00 30.84 240 SER A CA 1
ATOM 1959 C C . SER A 1 240 ? -104.862 -22.161 115.033 1.00 30.84 240 SER A C 1
ATOM 1961 O O . SER A 1 240 ? -104.847 -21.770 116.189 1.00 30.84 240 SER A O 1
ATOM 1963 N N . LEU A 1 241 ? -104.212 -21.522 114.060 1.00 38.56 241 LEU A N 1
ATOM 1964 C CA . LEU A 1 241 ? -104.321 -20.075 113.809 1.00 38.56 241 LEU A CA 1
ATOM 1965 C C . LEU A 1 241 ? -103.697 -19.834 112.425 1.00 38.56 241 LEU A C 1
ATOM 1967 O O . LEU A 1 241 ? -102.499 -19.658 112.261 1.00 38.56 241 LEU A O 1
ATOM 1971 N N . LYS A 1 242 ? -104.467 -19.932 111.335 1.00 41.25 242 LYS A N 1
ATOM 1972 C CA . LYS A 1 242 ? -105.356 -18.835 110.914 1.00 41.25 242 LYS A CA 1
ATOM 1973 C C . LYS A 1 242 ? -104.786 -17.481 111.358 1.00 41.25 242 LYS A C 1
ATOM 1975 O O . LYS A 1 242 ? -105.287 -16.909 112.317 1.00 41.25 242 LYS A O 1
ATOM 1980 N N . ARG A 1 243 ? -103.750 -16.969 110.681 1.00 41.34 243 ARG A N 1
ATOM 1981 C CA . ARG A 1 243 ? -103.629 -15.506 110.507 1.00 41.34 243 ARG A CA 1
ATOM 1982 C C . ARG A 1 243 ? -102.695 -14.987 109.412 1.00 41.34 243 ARG A C 1
ATOM 1984 O O . ARG A 1 243 ? -102.880 -13.841 109.032 1.00 41.34 243 ARG A O 1
ATOM 1991 N N . VAL A 1 244 ? -101.787 -15.779 108.827 1.00 43.78 244 VAL A N 1
ATOM 1992 C CA . VAL A 1 244 ? -100.888 -15.235 107.773 1.00 43.78 244 VAL A CA 1
ATOM 1993 C C . VAL A 1 244 ? -101.188 -15.761 106.362 1.00 43.78 244 VAL A C 1
ATOM 1995 O O . VAL A 1 244 ? -101.117 -15.001 105.399 1.00 43.78 244 VAL A O 1
ATOM 1998 N N . LYS A 1 245 ? -101.678 -17.001 106.208 1.00 40.84 245 LYS A N 1
ATOM 1999 C CA . LYS A 1 245 ? -102.018 -17.567 104.883 1.00 40.84 245 LYS A CA 1
ATOM 2000 C C . LYS A 1 245 ? -103.322 -17.063 104.241 1.00 40.84 245 LYS A C 1
ATOM 2002 O O . LYS A 1 245 ? -103.590 -17.431 103.107 1.00 40.84 245 LYS A O 1
ATOM 2007 N N . GLN A 1 246 ? -104.088 -16.184 104.896 1.00 42.12 246 GLN A N 1
ATOM 2008 C CA . GLN A 1 246 ? -105.286 -15.569 104.294 1.00 42.12 246 GLN A CA 1
ATOM 2009 C C . GLN A 1 246 ? -105.104 -14.088 103.915 1.00 42.12 246 GLN A C 1
ATOM 2011 O O . GLN A 1 246 ? -106.011 -13.506 103.331 1.00 42.12 246 GLN A O 1
ATOM 2016 N N . LYS A 1 247 ? -103.932 -13.477 104.176 1.00 42.72 247 LYS A N 1
ATOM 2017 C CA . LYS A 1 247 ? -103.653 -12.087 103.756 1.00 42.72 247 LYS A CA 1
ATOM 2018 C C . LYS A 1 247 ? -102.770 -11.953 102.510 1.00 42.72 247 LYS A C 1
ATOM 2020 O O . LYS A 1 247 ? -102.706 -10.870 101.949 1.00 42.72 247 LYS A O 1
ATOM 2025 N N . VAL A 1 248 ? -102.162 -13.036 102.017 1.00 44.75 248 VAL A N 1
ATOM 2026 C CA . VAL A 1 248 ? -101.432 -13.009 100.728 1.00 44.75 248 VAL A CA 1
ATOM 2027 C C . VAL A 1 248 ? -102.240 -13.662 99.595 1.00 44.75 248 VAL A C 1
ATOM 2029 O O . VAL A 1 248 ? -102.067 -13.314 98.433 1.00 44.75 248 VAL A O 1
ATOM 2032 N N . SER A 1 249 ? -103.242 -14.496 99.909 1.00 44.47 249 SER A N 1
ATOM 2033 C CA . SER A 1 249 ? -104.153 -15.069 98.903 1.00 44.47 249 SER A CA 1
ATOM 2034 C C . SER A 1 249 ? -105.214 -14.093 98.372 1.00 44.47 249 SER A C 1
ATOM 2036 O O . SER A 1 249 ? -106.062 -14.512 97.590 1.00 44.47 249 SER A O 1
ATOM 2038 N N . PHE A 1 250 ? -105.191 -12.818 98.782 1.00 45.66 250 PHE A N 1
ATOM 2039 C CA . PHE A 1 250 ? -106.044 -11.772 98.202 1.00 45.66 250 PHE A CA 1
ATOM 2040 C C . PHE A 1 250 ? -105.327 -10.925 97.139 1.00 45.66 250 PHE A C 1
ATOM 2042 O O . PHE A 1 250 ? -105.965 -10.103 96.495 1.00 45.66 250 PHE A O 1
ATOM 2049 N N . ILE A 1 251 ? -104.021 -11.123 96.921 1.00 50.12 251 ILE A N 1
ATOM 2050 C CA . ILE A 1 251 ? -103.270 -10.351 95.914 1.00 50.12 251 ILE A CA 1
ATOM 2051 C C . ILE A 1 251 ? -103.029 -11.160 94.629 1.00 50.12 251 ILE A C 1
ATOM 2053 O O . ILE A 1 251 ? -102.822 -10.580 93.573 1.00 50.12 251 ILE A O 1
ATOM 2057 N N . SER A 1 252 ? -103.149 -12.491 94.657 1.00 49.16 252 SER A N 1
ATOM 2058 C CA . SER A 1 252 ? -102.806 -13.331 93.492 1.00 49.16 252 SER A CA 1
ATOM 2059 C C . SER A 1 252 ? -103.997 -14.017 92.808 1.00 49.16 252 SER A C 1
ATOM 2061 O O . SER A 1 252 ? -103.795 -14.939 92.025 1.00 49.16 252 SER A O 1
ATOM 2063 N N . ARG A 1 253 ? -105.243 -13.604 93.089 1.00 49.50 253 ARG A N 1
ATOM 2064 C CA . ARG A 1 253 ? -106.447 -14.068 92.360 1.00 49.50 253 ARG A CA 1
ATOM 2065 C C . ARG A 1 253 ? -107.355 -12.934 91.870 1.00 49.50 253 ARG A C 1
ATOM 2067 O O . ARG A 1 253 ? -108.540 -13.153 91.643 1.00 49.50 253 ARG A O 1
ATOM 2074 N N . THR A 1 254 ? -106.786 -11.749 91.658 1.00 46.47 254 THR A N 1
ATOM 2075 C CA . THR A 1 254 ? -107.501 -10.596 91.084 1.00 46.47 254 THR A CA 1
ATOM 2076 C C . THR A 1 254 ? -106.881 -10.071 89.791 1.00 46.47 254 THR A C 1
ATOM 2078 O O . THR A 1 254 ? -107.202 -8.954 89.419 1.00 46.47 254 THR A O 1
ATOM 2081 N N . GLN A 1 255 ? -106.030 -10.859 89.124 1.00 47.03 255 GLN A N 1
ATOM 2082 C CA . GLN A 1 255 ? -105.684 -10.765 87.693 1.00 47.03 255 GLN A CA 1
ATOM 2083 C C . GLN A 1 255 ? -105.158 -12.165 87.291 1.00 47.03 255 GLN A C 1
ATOM 2085 O O . GLN A 1 255 ? -104.089 -12.542 87.763 1.00 47.03 255 GLN A O 1
ATOM 2090 N N . ALA A 1 256 ? -105.838 -13.100 86.618 1.00 42.91 256 ALA A N 1
ATOM 2091 C CA . ALA A 1 256 ? -106.905 -13.021 85.617 1.00 42.91 256 ALA A CA 1
ATOM 2092 C C . ALA A 1 256 ? -106.593 -12.020 84.505 1.00 42.91 256 ALA A C 1
ATOM 2094 O O . ALA A 1 256 ? -106.709 -10.805 84.768 1.00 42.91 256 ALA A O 1
#

Nearest PDB structures (foldseek):
  3ja6-assembly1_I  TM=3.807E-01  e=1.719E+00  Escherichia coli
  3ja6-assembly1_H  TM=4.155E-01  e=5.561E+00  Escherichia coli

Radius of gyration: 70.62 Å; Cα contacts (8 Å, |Δi|>4): 60; chains: 1; bounding box: 160×50×165 Å

pLDDT: mean 75.01, std 15.61, range [30.84, 94.5]